Protein AF-A0A3D5YDW3-F1 (afdb_monomer_lite)

Secondary structure (DSSP, 8-state):
-HHHHHHHHHHHHHHHHHHHHHHHHHHHHHHHHHHHHHHHHHHHHHTT-HHHHHHHBHHHHHHHHHHHHSSSS-HHHHHHHHHHHHHHHHHH--SS--TTSTTTHHHHS-TT-EEEEEEEEEEEE---TT-TT--EEEEEEEEEEE-S-SSSSPEETTEEEEEEEEEEEEEEGGGT-TT-SSS---S-EEEEEEEEEEEEEEE-

Radius of gyration: 21.78 Å; chains: 1; bounding box: 49×72×48 Å

pLDDT: mean 82.69, std 14.07, range [43.72, 97.25]

Sequence (204 aa):
MLKNRALLLLLAAVISTAVIGIYLFLVSGDKKAVMATTDKYI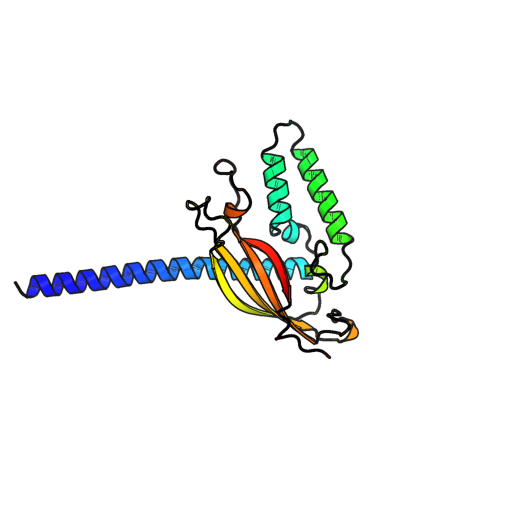QAVMNRDFDAVYDLNAASRKQVAFILKGHGADKEELLKRAYNEQKALFDSAEEAFNSKAAWAEKSTLFQGMSYRILNVTMERDIDNPSAFFRKRVNAIVEVEVEYRKKEESPVYKGRSIRKAVCLIKLIHSKNITKAVRYIAIDDKWLFKGITVRDADVVYW

Structure (mmCIF, N/CA/C/O backbone):
data_AF-A0A3D5YDW3-F1
#
_entry.id   AF-A0A3D5YDW3-F1
#
loop_
_atom_site.group_PDB
_atom_site.id
_atom_site.type_symbol
_atom_site.label_atom_id
_atom_site.label_alt_id
_atom_site.label_comp_id
_atom_site.label_asym_id
_atom_site.label_entity_id
_atom_site.label_seq_id
_atom_site.pdbx_PDB_ins_code
_atom_site.Cartn_x
_atom_site.Cartn_y
_atom_site.Cartn_z
_atom_site.occupancy
_atom_site.B_iso_or_equiv
_atom_site.auth_seq_id
_atom_site.auth_comp_id
_atom_site.auth_asym_id
_atom_site.auth_atom_id
_atom_site.pdbx_PDB_model_num
ATOM 1 N N . MET A 1 1 ? 26.904 -54.888 1.692 1.00 54.88 1 MET A N 1
ATOM 2 C CA . MET A 1 1 ? 25.805 -54.154 1.013 1.00 54.88 1 MET A CA 1
ATOM 3 C C . MET A 1 1 ? 24.961 -53.263 1.934 1.00 54.88 1 MET A C 1
ATOM 5 O O . MET A 1 1 ? 24.588 -52.187 1.488 1.00 54.88 1 MET A O 1
ATOM 9 N N . LEU A 1 2 ? 24.667 -53.637 3.191 1.00 56.44 2 LEU A N 1
ATOM 10 C CA . LEU A 1 2 ? 23.823 -52.827 4.096 1.00 56.44 2 LEU A CA 1
ATOM 11 C C . LEU A 1 2 ? 24.396 -51.441 4.468 1.00 56.44 2 LEU A C 1
ATOM 13 O O . LEU A 1 2 ? 23.648 -50.468 4.473 1.00 56.44 2 LEU A O 1
ATOM 17 N N . LYS A 1 3 ? 25.713 -51.315 4.699 1.00 62.38 3 LYS A N 1
ATOM 18 C CA . LYS A 1 3 ? 26.357 -50.023 5.034 1.00 62.38 3 LYS A CA 1
ATOM 19 C C . LYS A 1 3 ? 26.191 -48.958 3.939 1.00 62.38 3 LYS A C 1
ATOM 21 O O . LYS A 1 3 ? 25.924 -47.804 4.253 1.00 62.38 3 LYS A O 1
ATOM 26 N N . ASN A 1 4 ? 26.255 -49.353 2.665 1.00 70.69 4 ASN A N 1
ATOM 27 C CA . ASN A 1 4 ? 26.100 -48.419 1.543 1.00 70.69 4 ASN A CA 1
ATOM 28 C C . ASN A 1 4 ? 24.650 -47.933 1.402 1.00 70.69 4 ASN A C 1
ATOM 30 O O . ASN A 1 4 ? 24.430 -46.783 1.042 1.00 70.69 4 ASN A O 1
ATOM 34 N N . ARG A 1 5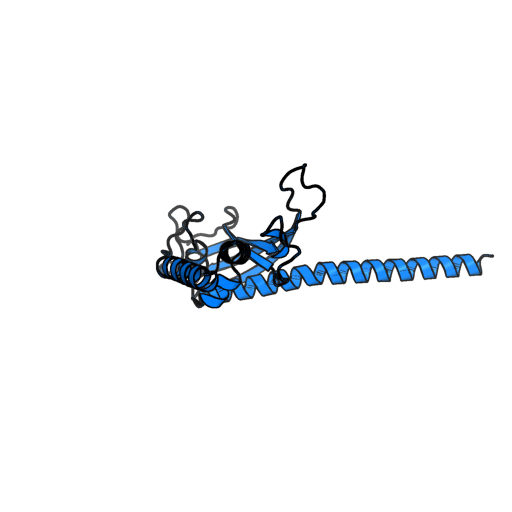 ? 23.660 -48.775 1.738 1.00 72.44 5 ARG A N 1
ATOM 35 C CA . ARG A 1 5 ? 22.238 -48.388 1.750 1.00 72.44 5 ARG A CA 1
ATOM 36 C C . ARG A 1 5 ? 21.921 -47.417 2.889 1.00 72.44 5 ARG A C 1
ATOM 38 O O . ARG A 1 5 ? 21.208 -46.447 2.665 1.00 72.44 5 ARG A O 1
ATOM 45 N N . ALA A 1 6 ? 22.487 -47.643 4.075 1.00 73.44 6 ALA A N 1
ATOM 46 C CA . ALA A 1 6 ? 22.339 -46.732 5.209 1.00 73.44 6 ALA A CA 1
ATOM 47 C C . ALA A 1 6 ? 22.972 -45.358 4.925 1.00 73.44 6 ALA A C 1
ATOM 49 O O . ALA A 1 6 ? 22.342 -44.338 5.179 1.00 73.44 6 ALA A O 1
ATOM 50 N N . LEU A 1 7 ? 24.169 -45.332 4.324 1.00 78.25 7 LEU A N 1
ATOM 51 C CA . LEU A 1 7 ? 24.839 -44.095 3.905 1.00 78.25 7 LEU A CA 1
ATOM 52 C C . LEU A 1 7 ? 24.024 -43.325 2.848 1.00 78.25 7 LEU A C 1
ATOM 54 O O . LEU A 1 7 ? 23.872 -42.112 2.956 1.00 78.25 7 LEU A O 1
ATOM 58 N N . LEU A 1 8 ? 23.459 -44.031 1.861 1.00 79.69 8 LEU A N 1
ATOM 59 C CA . LEU A 1 8 ? 22.595 -43.448 0.825 1.00 79.69 8 LEU A CA 1
ATOM 60 C C . LEU A 1 8 ? 21.311 -42.838 1.403 1.00 79.69 8 LEU A C 1
ATOM 62 O O . LEU A 1 8 ? 20.926 -41.744 0.998 1.00 79.69 8 LEU A O 1
ATOM 66 N N . LEU A 1 9 ? 20.667 -43.508 2.363 1.00 82.00 9 LEU A N 1
ATOM 67 C CA . LEU A 1 9 ? 19.472 -42.986 3.037 1.00 82.00 9 LEU A CA 1
ATOM 68 C C . LEU A 1 9 ? 19.787 -41.744 3.883 1.00 82.00 9 LEU A C 1
ATOM 70 O O . LEU A 1 9 ? 19.014 -40.789 3.875 1.00 82.00 9 LEU A O 1
ATOM 74 N N . LEU A 1 10 ? 20.939 -41.729 4.560 1.00 82.81 10 LEU A N 1
ATOM 75 C CA . LEU A 1 10 ? 21.410 -40.578 5.337 1.00 82.81 10 LEU A CA 1
ATOM 76 C C . LEU A 1 10 ? 21.699 -39.369 4.435 1.00 82.81 10 LEU A C 1
ATOM 78 O O . LEU A 1 10 ? 21.245 -38.265 4.723 1.00 82.81 10 LEU A O 1
ATOM 82 N N . LEU A 1 11 ? 22.376 -39.585 3.303 1.00 83.31 11 LEU A N 1
ATOM 83 C CA . LEU A 1 11 ? 22.614 -38.551 2.290 1.00 83.31 11 LEU A CA 1
ATOM 84 C C . LEU A 1 11 ? 21.306 -38.011 1.699 1.00 83.31 11 LEU A C 1
ATOM 86 O O . LEU A 1 11 ? 21.136 -36.797 1.602 1.00 83.31 11 LEU A O 1
ATOM 90 N N . ALA A 1 12 ? 20.355 -38.885 1.357 1.00 83.81 12 ALA A N 1
ATOM 91 C CA . ALA A 1 12 ? 19.054 -38.472 0.836 1.00 83.81 12 ALA A CA 1
ATOM 92 C C . ALA A 1 12 ? 18.253 -37.644 1.856 1.00 83.81 12 ALA A C 1
ATOM 94 O O . ALA A 1 12 ? 17.635 -36.644 1.485 1.00 83.81 12 ALA A O 1
ATOM 95 N N . ALA A 1 13 ? 18.297 -38.012 3.141 1.00 83.75 13 ALA A N 1
ATOM 96 C CA . ALA A 1 13 ? 17.644 -37.264 4.211 1.00 83.75 13 ALA A CA 1
ATOM 97 C C . ALA A 1 13 ? 18.260 -35.867 4.400 1.00 83.75 13 ALA A C 1
ATOM 99 O O . ALA A 1 13 ? 17.516 -34.894 4.490 1.00 83.75 13 ALA A O 1
ATOM 100 N N . VAL A 1 14 ? 19.596 -35.753 4.387 1.00 85.06 14 VAL A N 1
ATOM 101 C CA . VAL A 1 14 ? 20.315 -34.469 4.507 1.00 85.06 14 VAL A CA 1
ATOM 102 C C . VAL A 1 14 ? 20.050 -33.554 3.309 1.00 85.06 14 VAL A C 1
ATOM 104 O O . VAL A 1 14 ? 19.820 -32.359 3.477 1.00 85.06 14 VAL A O 1
ATOM 107 N N . ILE A 1 15 ? 20.033 -34.100 2.091 1.00 85.38 15 ILE A N 1
ATOM 108 C CA . ILE A 1 15 ? 19.699 -33.321 0.890 1.00 85.38 15 ILE A CA 1
ATOM 109 C C . ILE A 1 15 ? 18.244 -32.850 0.959 1.00 85.38 15 ILE A C 1
ATOM 111 O O . ILE A 1 15 ? 17.961 -31.686 0.687 1.00 85.38 15 ILE A O 1
ATOM 115 N N . SER A 1 16 ? 17.321 -33.720 1.375 1.00 79.88 16 SER A N 1
ATOM 116 C CA . SER A 1 16 ? 15.903 -33.367 1.493 1.00 79.88 16 SER A CA 1
ATOM 117 C C . SER A 1 16 ? 15.677 -32.258 2.523 1.00 79.88 16 SER A C 1
ATOM 119 O O . SER A 1 16 ? 14.966 -31.297 2.235 1.00 79.88 16 SER A O 1
ATOM 121 N N . THR A 1 17 ? 16.317 -32.326 3.695 1.00 80.94 17 THR A N 1
ATOM 122 C CA . THR A 1 17 ? 16.221 -31.265 4.710 1.00 80.94 17 THR A CA 1
ATOM 123 C C . THR A 1 17 ? 16.876 -29.966 4.256 1.00 80.94 17 THR A C 1
ATOM 125 O O . THR A 1 17 ? 16.302 -28.904 4.487 1.00 80.94 17 THR A O 1
ATOM 128 N N . ALA A 1 18 ? 18.009 -30.020 3.551 1.00 80.31 18 ALA A N 1
ATOM 129 C CA . ALA A 1 18 ? 18.635 -28.832 2.972 1.00 80.31 18 ALA A CA 1
ATOM 130 C C . ALA A 1 18 ? 17.732 -28.163 1.920 1.00 80.31 18 ALA A C 1
ATOM 132 O O . ALA A 1 18 ? 17.542 -26.948 1.952 1.00 80.31 18 ALA A O 1
ATOM 133 N N . VAL A 1 19 ? 17.108 -28.946 1.033 1.00 80.12 19 VAL A N 1
ATOM 134 C CA . VAL A 1 19 ? 16.174 -28.439 0.014 1.00 80.12 19 VAL A CA 1
ATOM 135 C C . VAL A 1 19 ? 14.930 -27.822 0.660 1.00 80.12 19 VAL A C 1
ATOM 137 O O . VAL A 1 19 ? 14.521 -26.728 0.270 1.00 80.12 19 VAL A O 1
ATOM 140 N N . ILE A 1 20 ? 14.356 -28.472 1.678 1.00 78.00 20 ILE A N 1
ATOM 141 C CA . ILE A 1 20 ? 13.215 -27.932 2.435 1.00 78.00 20 ILE A CA 1
ATOM 142 C C . ILE A 1 20 ? 13.613 -26.641 3.162 1.00 78.00 20 ILE A C 1
ATOM 144 O O . ILE A 1 20 ? 12.871 -25.661 3.112 1.00 78.00 20 ILE A O 1
ATOM 148 N N . GLY A 1 21 ? 14.791 -26.605 3.790 1.00 68.06 21 GLY A N 1
ATOM 149 C CA . GLY A 1 21 ? 15.313 -25.421 4.472 1.00 68.06 21 GLY A CA 1
ATOM 150 C C . GLY A 1 21 ? 15.498 -24.233 3.528 1.00 68.06 21 GLY A C 1
ATOM 151 O O . GLY A 1 21 ? 15.034 -23.135 3.827 1.00 68.06 21 GLY A O 1
ATOM 152 N N . ILE A 1 22 ? 16.092 -24.461 2.352 1.00 70.75 22 ILE A N 1
ATOM 153 C CA . ILE A 1 22 ? 16.252 -23.439 1.306 1.00 70.75 22 ILE A CA 1
ATOM 154 C C . ILE A 1 22 ? 14.884 -22.954 0.811 1.00 70.75 22 ILE A C 1
ATOM 156 O O . ILE A 1 22 ? 14.663 -21.750 0.684 1.00 70.75 22 ILE A O 1
ATOM 160 N N . TYR A 1 23 ? 13.937 -23.865 0.576 1.00 69.19 23 TYR A N 1
ATOM 161 C CA . TYR A 1 23 ? 12.586 -23.509 0.144 1.00 69.19 23 TYR A CA 1
ATOM 162 C C . TYR A 1 23 ? 11.849 -22.646 1.183 1.00 69.19 23 TYR A C 1
ATOM 164 O O . TYR A 1 23 ? 11.292 -21.605 0.835 1.00 69.19 23 TYR A O 1
ATOM 172 N N . LEU A 1 24 ? 11.889 -23.027 2.465 1.00 63.75 24 LEU A N 1
ATOM 173 C CA . LEU A 1 24 ? 11.280 -22.255 3.554 1.00 63.75 24 LEU A CA 1
ATOM 174 C C . LEU A 1 24 ? 11.958 -20.890 3.743 1.00 63.75 24 LEU A C 1
ATOM 176 O O . LEU A 1 24 ? 11.278 -19.889 3.988 1.00 63.75 24 LEU A O 1
ATOM 180 N N . PHE A 1 25 ? 13.280 -20.818 3.584 1.00 60.69 25 PHE A N 1
ATOM 181 C CA . PHE A 1 25 ? 14.026 -19.561 3.632 1.00 60.69 25 PHE A CA 1
ATOM 182 C C . PHE A 1 25 ? 13.596 -18.602 2.511 1.00 60.69 25 PHE A C 1
ATOM 184 O O . PHE A 1 25 ? 13.303 -17.439 2.777 1.00 60.69 25 PHE A O 1
ATOM 191 N N . LEU A 1 26 ? 13.455 -19.096 1.278 1.00 60.47 26 LEU A N 1
ATOM 192 C CA . LEU A 1 26 ? 13.008 -18.283 0.143 1.00 60.47 26 LEU A CA 1
ATOM 193 C C . LEU A 1 26 ? 11.564 -17.784 0.318 1.00 60.47 26 LEU A C 1
ATOM 195 O O . LEU A 1 26 ? 11.294 -16.600 0.134 1.00 60.47 26 LEU A O 1
ATOM 199 N N . VAL A 1 27 ? 10.641 -18.652 0.749 1.00 61.28 27 VAL A N 1
ATOM 200 C CA . VAL A 1 27 ? 9.229 -18.276 0.968 1.00 61.28 27 VAL A CA 1
ATOM 201 C C . VAL A 1 27 ? 9.070 -17.292 2.135 1.00 61.28 27 VAL A C 1
ATOM 203 O O . VAL A 1 27 ? 8.231 -16.390 2.085 1.00 61.28 27 VAL A O 1
ATOM 206 N N . SER A 1 28 ? 9.867 -17.441 3.197 1.00 62.78 28 SER A N 1
ATOM 207 C CA . SER A 1 28 ? 9.845 -16.508 4.332 1.00 62.78 28 SER A CA 1
ATOM 208 C C . SER A 1 28 ? 10.472 -15.149 4.001 1.00 62.78 28 SER A C 1
ATOM 210 O O . SER A 1 28 ? 10.023 -14.137 4.543 1.00 62.78 28 SER A O 1
ATOM 212 N N . GLY A 1 29 ? 11.444 -15.106 3.083 1.00 72.25 29 GLY A N 1
ATOM 213 C CA . GLY A 1 29 ? 12.032 -13.869 2.564 1.00 72.25 29 GLY A CA 1
ATOM 214 C C . GLY A 1 29 ? 10.995 -12.962 1.898 1.00 72.25 29 GLY A C 1
ATOM 215 O O . GLY A 1 29 ? 10.887 -11.789 2.259 1.00 72.25 29 GLY A O 1
ATOM 216 N N . ASP A 1 30 ? 10.160 -13.524 1.021 1.00 79.25 30 ASP A N 1
ATOM 217 C CA . ASP A 1 30 ? 9.105 -12.768 0.335 1.00 79.25 30 ASP A CA 1
ATOM 218 C C . ASP A 1 30 ? 8.074 -12.199 1.315 1.00 79.25 30 ASP A C 1
ATOM 220 O O . ASP A 1 30 ? 7.722 -11.022 1.231 1.00 79.25 30 ASP A O 1
ATOM 224 N N . LYS A 1 31 ? 7.629 -12.994 2.299 1.00 86.44 31 LYS A N 1
ATOM 225 C CA . LYS A 1 31 ? 6.674 -12.515 3.312 1.00 86.44 31 LYS A CA 1
ATOM 226 C C . LYS A 1 31 ? 7.243 -11.365 4.142 1.00 86.44 31 LYS A C 1
ATOM 228 O O . LYS A 1 31 ? 6.539 -10.387 4.378 1.00 86.44 31 LYS A O 1
ATOM 233 N N . LYS A 1 32 ? 8.513 -11.442 4.553 1.00 88.81 32 LYS A N 1
ATOM 234 C CA . LYS A 1 32 ? 9.176 -10.351 5.287 1.00 88.81 32 LYS A CA 1
ATOM 235 C C . LYS A 1 32 ? 9.265 -9.075 4.447 1.00 88.81 32 LYS A C 1
ATOM 237 O O . LYS A 1 32 ? 8.954 -8.001 4.955 1.00 88.81 32 LYS A O 1
ATOM 242 N N . ALA A 1 33 ? 9.628 -9.188 3.168 1.00 89.38 33 ALA A N 1
ATOM 243 C CA . ALA A 1 33 ? 9.685 -8.047 2.252 1.00 89.38 33 ALA A CA 1
ATOM 244 C C . ALA A 1 33 ? 8.304 -7.401 2.039 1.00 89.38 33 ALA A C 1
ATOM 246 O O . ALA A 1 33 ? 8.184 -6.174 2.030 1.00 89.38 33 ALA A O 1
ATOM 247 N N . VAL A 1 34 ? 7.255 -8.222 1.924 1.00 92.50 34 VAL A N 1
ATOM 248 C CA . VAL A 1 34 ? 5.855 -7.779 1.854 1.00 92.50 34 VAL A CA 1
ATOM 249 C C . VAL A 1 34 ? 5.454 -7.016 3.117 1.00 92.50 34 VAL A C 1
ATOM 251 O O . VAL A 1 34 ? 4.904 -5.919 3.010 1.00 92.50 34 VAL A O 1
ATOM 254 N N . MET A 1 35 ? 5.750 -7.551 4.306 1.00 93.94 35 MET A N 1
ATOM 255 C CA . MET A 1 35 ? 5.443 -6.879 5.576 1.00 93.94 35 MET A CA 1
ATOM 256 C C . MET A 1 35 ? 6.162 -5.535 5.687 1.00 93.94 35 MET A C 1
ATOM 258 O O . MET A 1 35 ? 5.515 -4.532 5.963 1.00 93.94 35 MET A O 1
ATOM 262 N N . ALA A 1 36 ? 7.469 -5.498 5.410 1.00 93.88 36 ALA A N 1
ATOM 263 C CA . ALA A 1 36 ? 8.262 -4.272 5.478 1.00 93.88 36 ALA A CA 1
ATOM 264 C C . ALA A 1 36 ? 7.770 -3.205 4.487 1.00 93.88 36 ALA A C 1
ATOM 266 O O . ALA A 1 36 ? 7.703 -2.024 4.813 1.00 93.88 36 ALA A O 1
ATOM 267 N N . THR A 1 37 ? 7.378 -3.624 3.281 1.00 94.50 37 THR A N 1
ATOM 268 C CA . THR A 1 37 ? 6.805 -2.719 2.276 1.00 94.50 37 THR A CA 1
ATOM 269 C C . THR A 1 37 ? 5.444 -2.189 2.721 1.00 94.50 37 THR A C 1
ATOM 271 O O . THR A 1 37 ? 5.163 -1.007 2.552 1.00 94.50 37 THR A O 1
ATOM 274 N N . THR A 1 38 ? 4.604 -3.052 3.298 1.00 96.50 38 THR A N 1
ATOM 275 C CA . THR A 1 38 ? 3.287 -2.663 3.821 1.00 96.50 38 THR A CA 1
ATOM 276 C C . THR A 1 38 ? 3.432 -1.639 4.935 1.00 96.50 38 THR A C 1
ATOM 278 O O . THR A 1 38 ? 2.770 -0.609 4.903 1.00 96.50 38 THR A O 1
ATOM 281 N N . ASP A 1 39 ? 4.333 -1.902 5.878 1.00 96.62 39 ASP A N 1
ATOM 282 C CA . ASP A 1 39 ? 4.641 -1.002 6.983 1.00 96.62 39 ASP A CA 1
ATOM 283 C C . ASP A 1 39 ? 5.113 0.366 6.472 1.00 96.62 39 ASP A C 1
ATOM 285 O O . ASP A 1 39 ? 4.507 1.390 6.789 1.00 96.62 39 ASP A O 1
ATOM 289 N N . LYS A 1 40 ? 6.101 0.374 5.567 1.00 96.62 40 LYS A N 1
ATOM 290 C CA . LYS A 1 40 ? 6.606 1.600 4.937 1.00 96.62 40 LYS A CA 1
ATOM 291 C C . LYS A 1 40 ? 5.503 2.377 4.213 1.00 96.62 40 LYS A C 1
ATOM 293 O O . LYS A 1 40 ? 5.467 3.600 4.307 1.00 96.62 40 LYS A O 1
ATOM 298 N N . TYR A 1 41 ? 4.604 1.687 3.508 1.00 96.00 41 TYR A N 1
ATOM 299 C CA . TYR A 1 41 ? 3.485 2.329 2.821 1.00 96.00 41 TYR A CA 1
ATOM 300 C C . TYR A 1 41 ? 2.505 2.974 3.801 1.00 96.00 41 TYR A C 1
ATOM 302 O O . TYR A 1 41 ? 2.165 4.142 3.639 1.00 96.00 41 TYR A O 1
ATOM 310 N N . ILE A 1 42 ? 2.073 2.238 4.832 1.00 96.62 42 ILE A N 1
ATOM 311 C CA . ILE A 1 42 ? 1.143 2.754 5.845 1.00 96.62 42 ILE A CA 1
ATOM 312 C C . ILE A 1 42 ? 1.736 3.998 6.511 1.00 96.62 42 ILE A C 1
ATOM 314 O O . ILE A 1 42 ? 1.063 5.024 6.586 1.00 96.62 42 ILE A O 1
ATOM 318 N N . GLN A 1 43 ? 3.005 3.935 6.921 1.00 96.44 43 GLN A N 1
ATOM 319 C CA . GLN A 1 43 ? 3.716 5.067 7.518 1.00 96.44 43 GLN A CA 1
ATOM 320 C C . GLN A 1 43 ? 3.792 6.268 6.567 1.00 96.44 43 GLN A C 1
ATOM 322 O O . GLN A 1 43 ? 3.529 7.394 6.982 1.00 96.44 43 GLN A O 1
ATOM 327 N N . ALA A 1 44 ? 4.093 6.047 5.285 1.00 96.00 44 ALA A N 1
ATOM 328 C CA . ALA A 1 44 ? 4.136 7.118 4.293 1.00 96.00 44 ALA A CA 1
ATOM 329 C C . ALA A 1 44 ? 2.768 7.805 4.121 1.00 96.00 44 ALA A C 1
ATOM 331 O O . ALA A 1 44 ? 2.688 9.032 4.122 1.00 96.00 44 ALA A O 1
ATOM 332 N N . VAL A 1 45 ? 1.676 7.033 4.059 1.00 94.69 45 VAL A N 1
ATOM 333 C CA . VAL A 1 45 ? 0.314 7.590 3.969 1.00 94.69 45 VAL A CA 1
ATOM 334 C C . VAL A 1 45 ? -0.053 8.369 5.237 1.00 94.69 45 VAL A C 1
ATOM 336 O O . VAL A 1 45 ? -0.581 9.480 5.132 1.00 94.69 45 VAL A O 1
ATOM 339 N N . MET A 1 46 ? 0.259 7.825 6.422 1.00 93.19 46 MET A N 1
ATOM 340 C CA . MET A 1 46 ? 0.015 8.477 7.717 1.00 93.19 46 MET A CA 1
ATOM 341 C C . MET A 1 46 ? 0.762 9.807 7.847 1.00 93.19 46 MET A C 1
ATOM 343 O O . MET A 1 46 ? 0.195 10.773 8.349 1.00 93.19 46 MET A O 1
ATOM 347 N N . ASN A 1 47 ? 2.005 9.860 7.368 1.00 94.12 47 ASN A N 1
ATOM 348 C CA . ASN A 1 47 ? 2.862 11.045 7.433 1.00 94.12 47 ASN A CA 1
ATOM 349 C C . ASN A 1 47 ? 2.667 12.004 6.250 1.00 94.12 47 ASN A C 1
ATOM 351 O O . ASN A 1 47 ? 3.377 13.002 6.161 1.00 94.12 47 ASN A O 1
ATOM 355 N N . ARG A 1 48 ? 1.725 11.710 5.338 1.00 92.06 48 ARG A N 1
ATOM 356 C CA . ARG A 1 48 ? 1.504 12.471 4.095 1.00 92.06 48 ARG A CA 1
ATOM 357 C C . ARG A 1 48 ? 2.781 12.613 3.242 1.00 92.06 48 ARG A C 1
ATOM 359 O O . ARG A 1 48 ? 2.935 13.589 2.512 1.00 92.06 48 ARG A O 1
ATOM 366 N N . ASP A 1 49 ? 3.671 11.622 3.298 1.00 95.19 49 ASP A N 1
ATOM 367 C CA . ASP A 1 49 ? 4.890 11.552 2.486 1.00 95.19 49 ASP A CA 1
ATOM 368 C C . ASP A 1 49 ? 4.538 11.082 1.069 1.00 95.19 49 ASP A C 1
ATOM 370 O O . ASP A 1 49 ? 4.512 9.884 0.762 1.00 95.19 49 ASP A O 1
ATOM 374 N N . PHE A 1 50 ? 4.214 12.048 0.207 1.00 95.00 50 PHE A N 1
ATOM 375 C CA . PHE A 1 50 ? 3.814 11.768 -1.167 1.00 95.00 50 PHE A CA 1
ATOM 376 C C . PHE A 1 50 ? 4.909 11.056 -1.967 1.00 95.00 50 PHE A C 1
ATOM 378 O O . PHE A 1 50 ? 4.583 10.173 -2.753 1.00 95.00 50 PHE A O 1
ATOM 385 N N . ASP A 1 51 ? 6.186 11.383 -1.763 1.00 95.06 51 ASP A N 1
ATOM 386 C CA . ASP A 1 51 ? 7.279 10.785 -2.536 1.00 95.06 51 ASP A CA 1
ATOM 387 C C . ASP A 1 51 ? 7.379 9.282 -2.278 1.00 95.06 51 ASP A C 1
ATOM 389 O O . ASP A 1 51 ? 7.447 8.478 -3.216 1.00 95.06 51 ASP A O 1
ATOM 393 N N . ALA A 1 52 ? 7.313 8.883 -1.006 1.00 94.62 52 ALA A N 1
ATOM 394 C CA . ALA A 1 52 ? 7.309 7.476 -0.635 1.00 94.62 52 ALA A CA 1
ATOM 395 C C . ALA A 1 52 ? 6.035 6.758 -1.106 1.00 94.62 52 ALA A C 1
ATOM 397 O O . ALA A 1 52 ? 6.117 5.632 -1.606 1.00 94.62 52 ALA A O 1
ATOM 398 N N . VAL A 1 53 ? 4.865 7.398 -0.992 1.00 94.25 53 VAL A N 1
ATOM 399 C CA . VAL A 1 53 ? 3.598 6.840 -1.489 1.00 94.25 53 VAL A CA 1
ATOM 400 C C . VAL A 1 53 ? 3.647 6.642 -3.008 1.00 94.25 53 VAL A C 1
ATOM 402 O O . VAL A 1 53 ? 3.322 5.559 -3.494 1.00 94.25 53 VAL A O 1
ATOM 405 N N . TYR A 1 54 ? 4.103 7.6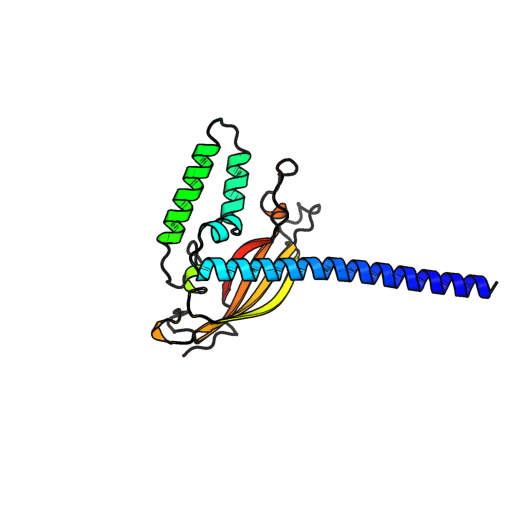44 -3.758 1.00 93.38 54 TYR A N 1
ATOM 406 C CA . TYR A 1 54 ? 4.220 7.617 -5.214 1.00 93.38 54 TYR A CA 1
ATOM 407 C C . TYR A 1 54 ? 5.182 6.523 -5.695 1.00 93.38 54 TYR A C 1
ATOM 409 O O . TYR A 1 54 ? 4.878 5.804 -6.652 1.00 93.38 54 TYR A O 1
ATOM 417 N N . ASP A 1 55 ? 6.320 6.331 -5.018 1.00 91.94 55 ASP A N 1
ATOM 418 C CA . ASP A 1 55 ? 7.272 5.276 -5.384 1.00 91.94 55 ASP A CA 1
ATOM 419 C C . ASP A 1 55 ? 6.757 3.858 -5.078 1.00 91.94 55 ASP A C 1
ATOM 421 O O . ASP A 1 55 ? 7.084 2.898 -5.787 1.00 91.94 55 ASP A O 1
ATOM 425 N N . LEU A 1 56 ? 5.929 3.718 -4.043 1.00 92.81 56 LEU A N 1
ATOM 426 C CA . LEU A 1 56 ? 5.370 2.437 -3.617 1.00 92.81 56 LEU A CA 1
ATOM 427 C C . LEU A 1 56 ? 4.010 2.119 -4.254 1.00 92.81 56 LEU A C 1
ATOM 429 O O . LEU A 1 56 ? 3.544 0.986 -4.137 1.00 92.81 56 LEU A O 1
ATOM 433 N N . ASN A 1 57 ? 3.374 3.057 -4.956 1.00 92.50 57 ASN A N 1
ATOM 434 C CA . ASN A 1 57 ? 2.063 2.857 -5.566 1.00 92.50 57 ASN A CA 1
ATOM 435 C C . ASN A 1 57 ? 2.156 2.183 -6.949 1.00 92.50 57 ASN A C 1
ATOM 437 O O . ASN A 1 57 ? 2.823 2.646 -7.878 1.00 92.50 57 ASN A O 1
ATOM 441 N N . ALA A 1 58 ? 1.436 1.076 -7.127 1.00 89.25 58 ALA A N 1
ATOM 442 C CA . ALA A 1 58 ? 1.474 0.282 -8.349 1.00 89.25 58 ALA A CA 1
ATOM 443 C C . ALA A 1 58 ? 0.948 1.036 -9.581 1.00 89.25 58 ALA A C 1
ATOM 445 O O . ALA A 1 58 ? 1.465 0.824 -10.680 1.00 89.25 58 ALA A O 1
ATOM 446 N N . ALA A 1 59 ? -0.063 1.899 -9.434 1.00 89.06 59 ALA A N 1
ATOM 447 C CA . ALA A 1 59 ? -0.615 2.671 -10.547 1.00 89.06 59 ALA A CA 1
ATOM 448 C C . ALA A 1 59 ? 0.387 3.729 -11.032 1.00 89.06 59 ALA A C 1
ATOM 450 O O . ALA A 1 59 ? 0.652 3.815 -12.234 1.00 89.06 59 ALA A O 1
ATOM 451 N N . SER A 1 60 ? 1.023 4.443 -10.102 1.00 90.56 60 SER A N 1
ATOM 452 C CA . SER A 1 60 ? 2.091 5.410 -10.376 1.00 90.56 60 SER A CA 1
ATOM 453 C C . SER A 1 60 ? 3.270 4.755 -11.083 1.00 90.56 60 SER A C 1
ATOM 455 O O . SER A 1 60 ? 3.656 5.161 -12.182 1.00 90.56 60 SER A O 1
ATOM 457 N N . ARG A 1 61 ? 3.776 3.642 -10.539 1.00 89.06 61 ARG A N 1
ATOM 458 C CA . ARG A 1 61 ? 4.877 2.892 -11.161 1.00 89.06 61 ARG A CA 1
ATOM 459 C C . ARG A 1 61 ? 4.513 2.331 -12.535 1.00 89.06 61 ARG A C 1
ATOM 461 O O . ARG A 1 61 ? 5.373 2.270 -13.415 1.00 89.06 61 ARG A O 1
ATOM 468 N N . LYS A 1 62 ? 3.248 1.958 -12.758 1.00 86.88 62 LYS A N 1
ATOM 469 C CA . LYS A 1 62 ? 2.754 1.544 -14.079 1.00 86.88 62 LYS A CA 1
ATOM 470 C C . LYS A 1 62 ? 2.800 2.694 -15.084 1.00 86.88 62 LYS A C 1
ATOM 472 O O . LYS A 1 62 ? 3.256 2.483 -16.206 1.00 86.88 62 LYS A O 1
ATOM 477 N N . GLN A 1 63 ? 2.352 3.886 -14.693 1.00 88.50 63 GLN A N 1
ATOM 478 C CA . GLN A 1 63 ? 2.383 5.076 -15.544 1.00 88.50 63 GLN A CA 1
ATOM 479 C C . GLN A 1 63 ? 3.822 5.467 -15.903 1.00 88.50 63 GLN A C 1
ATOM 481 O O . GLN A 1 63 ? 4.124 5.632 -17.084 1.00 88.50 63 GLN A O 1
ATOM 486 N N . VAL A 1 64 ? 4.728 5.495 -14.917 1.00 89.00 64 VAL A N 1
ATOM 487 C CA . VAL A 1 64 ? 6.168 5.728 -15.131 1.00 89.00 64 VAL A CA 1
ATOM 488 C C . VAL A 1 64 ? 6.734 4.742 -16.154 1.00 89.00 64 VAL A C 1
ATOM 490 O O . VAL A 1 64 ? 7.378 5.143 -17.122 1.00 89.00 64 VAL A O 1
ATOM 493 N N . ALA A 1 65 ? 6.446 3.447 -15.995 1.00 85.25 65 ALA A N 1
ATOM 494 C CA . ALA A 1 65 ? 6.931 2.426 -16.919 1.00 85.25 65 ALA A CA 1
ATOM 495 C C . ALA A 1 65 ? 6.391 2.606 -18.352 1.00 85.25 65 ALA A C 1
ATOM 497 O O . ALA A 1 65 ? 7.108 2.325 -19.315 1.00 85.25 65 ALA A O 1
ATOM 498 N N . PHE A 1 66 ? 5.151 3.080 -18.519 1.00 85.69 66 PHE A N 1
ATOM 499 C CA . PHE A 1 66 ? 4.600 3.387 -19.841 1.00 85.69 66 PHE A CA 1
ATOM 500 C C . PHE A 1 66 ? 5.265 4.600 -20.492 1.00 85.69 66 PHE A C 1
ATOM 502 O O . PHE A 1 66 ? 5.620 4.513 -21.666 1.00 85.69 66 PHE A O 1
ATOM 509 N N . ILE A 1 67 ? 5.480 5.687 -19.743 1.00 88.31 67 ILE A N 1
ATOM 510 C CA . ILE A 1 67 ? 6.150 6.895 -20.250 1.00 88.31 67 ILE A CA 1
ATOM 511 C C . ILE A 1 67 ? 7.571 6.557 -20.709 1.00 88.31 67 ILE A C 1
ATOM 513 O O . ILE A 1 67 ? 7.960 6.880 -21.830 1.00 88.31 67 ILE A O 1
ATOM 517 N N . LEU A 1 68 ? 8.324 5.816 -19.890 1.00 86.31 68 LEU A N 1
ATOM 518 C CA . LEU A 1 68 ? 9.688 5.400 -20.225 1.00 86.31 68 LEU A CA 1
ATOM 519 C C . LEU A 1 68 ? 9.753 4.514 -21.479 1.00 86.31 68 LEU A C 1
ATOM 521 O O . LEU A 1 68 ? 10.731 4.585 -22.230 1.00 86.31 68 LEU A O 1
ATOM 525 N N . LYS A 1 69 ? 8.710 3.713 -21.734 1.00 80.62 69 LYS A N 1
ATOM 526 C CA . LYS A 1 69 ? 8.593 2.872 -22.934 1.00 80.62 69 LYS A CA 1
ATOM 527 C C . LYS A 1 69 ? 8.198 3.659 -24.190 1.00 80.62 69 LYS A C 1
ATOM 529 O O . LYS A 1 69 ? 8.515 3.209 -25.288 1.00 80.62 69 LYS A O 1
ATOM 534 N N . GLY A 1 70 ? 7.498 4.783 -24.050 1.00 80.44 70 GLY A N 1
ATOM 535 C CA . GLY A 1 70 ? 7.034 5.584 -25.181 1.00 80.44 70 GLY A CA 1
ATOM 536 C C . GLY A 1 70 ? 8.166 5.978 -26.140 1.00 80.44 70 GLY A C 1
ATOM 537 O O . GLY A 1 70 ? 9.321 6.144 -25.736 1.00 80.44 70 GLY A O 1
ATOM 538 N N . HIS A 1 71 ? 7.831 6.127 -27.421 1.00 72.50 71 HIS A N 1
ATOM 539 C CA . HIS A 1 71 ? 8.722 6.716 -28.418 1.00 72.50 71 HIS A CA 1
ATOM 540 C C . HIS A 1 71 ? 8.491 8.232 -28.419 1.00 72.50 71 HIS A C 1
ATOM 542 O O . HIS A 1 71 ? 7.404 8.683 -28.763 1.00 72.50 71 HIS A O 1
ATOM 548 N N . GLY A 1 72 ? 9.480 9.003 -27.971 1.00 76.06 72 GLY A N 1
ATOM 549 C CA . GLY A 1 72 ? 9.402 10.461 -27.861 1.00 76.06 72 GLY A CA 1
ATOM 550 C C . GLY A 1 72 ? 10.611 11.024 -27.115 1.00 76.06 72 GLY A C 1
ATOM 551 O O . GLY A 1 72 ? 11.196 10.320 -26.286 1.00 76.06 72 GLY A O 1
ATOM 552 N N . ALA A 1 73 ? 10.996 12.259 -27.439 1.00 72.50 73 ALA A N 1
ATOM 553 C CA . ALA A 1 73 ? 12.128 12.946 -26.815 1.00 72.50 73 ALA A CA 1
ATOM 554 C C . ALA A 1 73 ? 11.782 13.496 -25.414 1.00 72.50 73 ALA A C 1
ATOM 556 O O . ALA A 1 73 ? 12.643 13.523 -24.540 1.00 72.50 73 ALA A O 1
ATOM 557 N N . ASP A 1 74 ? 10.507 13.798 -25.144 1.00 87.12 74 ASP A N 1
ATOM 558 C CA . ASP A 1 74 ? 10.082 14.580 -23.967 1.00 87.12 74 ASP A CA 1
ATOM 559 C C . ASP A 1 74 ? 9.728 13.729 -22.734 1.00 87.12 74 ASP A C 1
ATOM 561 O O . ASP A 1 74 ? 8.823 14.042 -21.956 1.00 87.12 74 ASP A O 1
ATOM 565 N N . LYS A 1 75 ? 10.420 12.601 -22.535 1.00 89.12 75 LYS A N 1
ATOM 566 C CA . LYS A 1 75 ? 10.110 11.660 -21.439 1.00 89.12 75 LYS A CA 1
ATOM 567 C C . LYS A 1 75 ? 10.214 12.309 -20.063 1.00 89.12 75 LYS A C 1
ATOM 569 O O . LYS A 1 75 ? 9.397 12.018 -19.196 1.00 89.12 75 LYS A O 1
ATOM 574 N N . GLU A 1 76 ? 11.208 13.168 -19.866 1.00 90.50 76 GLU A N 1
ATOM 575 C CA . GLU A 1 76 ? 11.423 13.864 -18.597 1.00 90.50 76 GLU A CA 1
ATOM 576 C C . GLU A 1 76 ? 10.264 14.816 -18.271 1.00 90.50 76 GLU A C 1
ATOM 578 O O . GLU A 1 76 ? 9.747 14.801 -17.153 1.00 90.50 76 GLU A O 1
ATOM 583 N N . GLU A 1 77 ? 9.780 15.568 -19.263 1.00 93.19 77 GLU A N 1
ATOM 584 C CA . GLU A 1 77 ? 8.634 16.459 -19.083 1.00 93.19 77 GLU A CA 1
ATOM 585 C C . GLU A 1 77 ? 7.358 15.668 -18.765 1.00 93.19 77 GLU A C 1
ATOM 587 O O . GLU A 1 77 ? 6.623 16.012 -17.836 1.00 93.19 77 GLU A O 1
ATOM 592 N N . LEU A 1 78 ? 7.121 14.562 -19.479 1.00 92.50 78 LEU A N 1
ATOM 593 C CA . LEU A 1 78 ? 5.977 13.682 -19.231 1.00 92.50 78 LEU A CA 1
ATOM 594 C C . LEU A 1 78 ? 6.015 13.065 -17.826 1.00 92.50 78 LEU A C 1
ATOM 596 O O . LEU A 1 78 ? 4.978 12.988 -17.167 1.00 92.50 78 LEU A O 1
ATOM 600 N N . LEU A 1 79 ? 7.192 12.649 -17.347 1.00 93.00 79 LEU A N 1
ATOM 601 C CA . LEU A 1 79 ? 7.362 12.130 -15.986 1.00 93.00 79 LEU A CA 1
ATOM 602 C C . LEU A 1 79 ? 7.084 13.207 -14.935 1.00 93.00 79 LEU A C 1
ATOM 604 O O . LEU A 1 79 ? 6.365 12.941 -13.971 1.00 93.00 79 LEU A O 1
ATOM 608 N N . LYS A 1 80 ? 7.603 14.424 -15.134 1.00 95.69 80 LYS A N 1
ATOM 609 C CA . LYS A 1 80 ? 7.373 15.556 -14.227 1.00 95.69 80 LYS A CA 1
ATOM 610 C C . LYS A 1 80 ? 5.896 15.940 -14.173 1.00 95.69 80 LYS A C 1
ATOM 612 O O . LYS A 1 80 ? 5.358 16.172 -13.092 1.00 95.69 80 LYS A O 1
ATOM 617 N N . ARG A 1 81 ? 5.224 15.970 -15.326 1.00 94.50 81 ARG A N 1
ATOM 618 C CA . ARG A 1 81 ? 3.786 16.241 -15.417 1.00 94.50 81 ARG A CA 1
ATOM 619 C C . ARG A 1 81 ? 2.976 15.176 -14.680 1.00 94.50 81 ARG A C 1
ATOM 621 O O . ARG A 1 81 ? 2.178 15.529 -13.820 1.00 94.50 81 ARG A O 1
ATOM 628 N N . ALA A 1 82 ? 3.246 13.896 -14.943 1.00 93.19 82 ALA A N 1
ATOM 629 C CA . ALA A 1 82 ? 2.569 12.786 -14.274 1.00 93.19 82 ALA A CA 1
ATOM 630 C C . ALA A 1 82 ? 2.754 12.818 -12.747 1.00 93.19 82 ALA A C 1
ATOM 632 O O . ALA A 1 82 ? 1.793 12.613 -12.008 1.00 93.19 82 ALA A O 1
ATOM 633 N N . TYR A 1 83 ? 3.967 13.115 -12.269 1.00 95.81 83 TYR A N 1
ATOM 634 C CA . TYR A 1 83 ? 4.238 13.282 -10.841 1.00 95.81 83 TYR A CA 1
ATOM 635 C C . TYR A 1 83 ? 3.403 14.425 -10.242 1.00 95.81 83 TYR A C 1
ATOM 637 O O . TYR A 1 83 ? 2.713 14.222 -9.246 1.00 95.81 83 TYR A O 1
ATOM 645 N N . ASN A 1 84 ? 3.402 15.605 -10.872 1.00 96.56 84 ASN A N 1
ATOM 646 C CA . ASN A 1 84 ? 2.672 16.774 -10.372 1.00 96.56 84 ASN A CA 1
ATOM 647 C C . ASN A 1 84 ? 1.150 16.572 -10.378 1.00 96.56 84 ASN A C 1
ATOM 649 O O . ASN A 1 84 ? 0.480 16.965 -9.427 1.00 96.56 84 ASN A O 1
ATOM 653 N N . GLU A 1 85 ? 0.602 15.941 -11.420 1.00 93.56 85 GLU A N 1
ATOM 654 C CA . GLU A 1 85 ? -0.821 15.590 -11.495 1.00 93.56 85 GLU A CA 1
ATOM 655 C C . GLU A 1 85 ? -1.213 14.647 -10.355 1.00 93.56 85 GLU A C 1
ATOM 657 O O . GLU A 1 85 ? -2.199 14.877 -9.656 1.00 93.56 85 GLU A O 1
ATOM 662 N N . GLN A 1 86 ? -0.412 13.605 -10.118 1.00 93.44 86 GLN A N 1
ATOM 663 C CA . GLN A 1 86 ? -0.667 12.680 -9.021 1.00 93.44 86 GLN A CA 1
ATOM 664 C C . GLN A 1 86 ? -0.503 13.324 -7.654 1.00 93.44 86 GLN A C 1
ATOM 666 O O . GLN A 1 86 ? -1.292 13.017 -6.763 1.00 93.44 86 GLN A O 1
ATOM 671 N N . LYS A 1 87 ? 0.467 14.228 -7.495 1.00 95.31 87 LYS A N 1
ATOM 672 C CA . LYS A 1 87 ? 0.644 14.989 -6.262 1.00 95.31 87 LYS A CA 1
ATOM 673 C C . LYS A 1 87 ? -0.576 15.853 -5.982 1.00 95.31 87 LYS A C 1
ATOM 675 O O . LYS A 1 87 ? -1.114 15.802 -4.886 1.00 95.31 87 LYS A O 1
ATOM 680 N N . ALA A 1 88 ? -1.069 16.577 -6.986 1.00 92.88 88 ALA A N 1
ATOM 681 C CA . ALA A 1 88 ? -2.274 17.388 -6.852 1.00 92.88 88 ALA A CA 1
ATOM 682 C C . ALA A 1 88 ? -3.501 16.534 -6.491 1.00 92.88 88 ALA A C 1
ATOM 684 O O . ALA A 1 88 ? -4.283 16.915 -5.620 1.00 92.88 88 ALA A O 1
ATOM 685 N N . LEU A 1 89 ? -3.655 15.354 -7.104 1.00 90.50 89 LEU A N 1
ATOM 686 C CA . LEU A 1 89 ? -4.711 14.400 -6.746 1.00 90.50 89 LEU A CA 1
ATOM 687 C C . LEU A 1 89 ? -4.537 13.846 -5.329 1.00 90.50 89 LEU A C 1
ATOM 689 O O . LEU A 1 89 ? -5.521 13.679 -4.618 1.00 90.50 89 LEU A O 1
ATOM 693 N N . PHE A 1 90 ? -3.306 13.557 -4.910 1.00 91.12 90 PHE A N 1
ATOM 694 C CA . PHE A 1 90 ? -3.019 13.085 -3.561 1.00 91.12 90 PHE A CA 1
ATOM 695 C C . PHE A 1 90 ? -3.332 14.164 -2.528 1.00 91.12 90 PH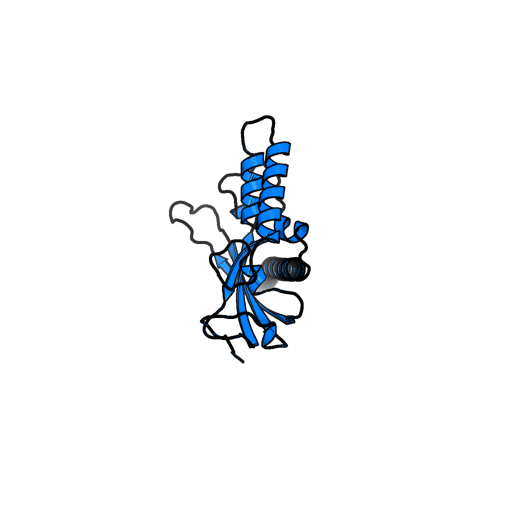E A C 1
ATOM 697 O O . PHE A 1 90 ? -3.997 13.872 -1.539 1.00 91.12 90 PHE A O 1
ATOM 704 N N . ASP A 1 91 ? -2.924 15.406 -2.770 1.00 90.12 91 ASP A N 1
ATOM 705 C CA . ASP A 1 91 ? -3.139 16.534 -1.864 1.00 90.12 91 ASP A CA 1
ATOM 706 C C . ASP A 1 91 ? -4.635 16.890 -1.757 1.00 90.12 91 ASP A C 1
ATOM 708 O O . ASP A 1 91 ? -5.122 17.157 -0.661 1.00 90.12 91 ASP A O 1
ATOM 712 N N . SER A 1 92 ? -5.381 16.816 -2.867 1.00 86.56 92 SER A N 1
ATOM 713 C CA . SER A 1 92 ? -6.820 17.135 -2.924 1.00 86.56 92 SER A CA 1
ATOM 714 C C . SER A 1 92 ? -7.759 15.985 -2.552 1.00 86.56 92 SER A C 1
ATOM 716 O O . SER A 1 92 ? -8.947 16.225 -2.346 1.00 86.56 92 SER A O 1
ATOM 718 N N . ALA A 1 93 ? -7.266 14.746 -2.462 1.00 83.81 93 ALA A N 1
ATOM 719 C CA . ALA A 1 93 ? -8.096 13.596 -2.119 1.00 83.81 93 ALA A CA 1
ATOM 720 C C . ALA A 1 93 ? -8.710 13.755 -0.720 1.00 83.81 93 ALA A C 1
ATOM 722 O O . ALA A 1 93 ? -7.986 13.773 0.285 1.00 83.81 93 ALA A O 1
ATOM 723 N N . GLU A 1 94 ? -10.040 13.835 -0.685 1.00 70.69 94 GLU A N 1
ATOM 724 C CA . GLU A 1 94 ? -10.833 13.898 0.537 1.00 70.69 94 GLU A CA 1
ATOM 725 C C . GLU A 1 94 ? -10.640 12.641 1.395 1.00 70.69 94 GLU A C 1
ATOM 727 O O . GLU A 1 94 ? -10.464 11.528 0.899 1.00 70.69 94 GLU A O 1
ATOM 732 N N . GLU A 1 95 ? -10.731 12.811 2.712 1.00 67.06 95 GLU A N 1
ATOM 733 C CA . GLU A 1 95 ? -10.645 11.717 3.688 1.00 67.06 95 GLU A CA 1
ATOM 734 C C . GLU A 1 95 ? -11.965 10.932 3.817 1.00 67.06 95 GLU A C 1
ATOM 736 O O . GLU A 1 95 ? -12.117 10.091 4.701 1.00 67.06 95 GLU A O 1
ATOM 741 N N . ALA A 1 96 ? -12.934 11.174 2.931 1.00 63.19 96 ALA A N 1
ATOM 742 C CA . ALA A 1 96 ? -14.190 10.442 2.910 1.00 63.19 96 ALA A CA 1
ATOM 743 C C . ALA A 1 96 ? -13.966 8.991 2.452 1.00 63.19 96 ALA A C 1
ATOM 745 O O . ALA A 1 96 ? -13.283 8.728 1.459 1.00 63.19 96 ALA A O 1
ATOM 746 N N . PHE A 1 97 ? -14.567 8.029 3.161 1.00 64.00 97 PHE A N 1
ATOM 747 C CA . PHE A 1 97 ? -14.424 6.610 2.841 1.00 64.00 97 PHE A CA 1
ATOM 748 C C . PHE A 1 97 ? -15.123 6.280 1.514 1.00 64.00 97 PHE A C 1
ATOM 750 O O . PHE A 1 97 ? -16.310 5.955 1.459 1.00 64.00 97 PHE A O 1
ATOM 757 N N . ASN A 1 98 ? -14.367 6.338 0.425 1.00 67.69 98 ASN A N 1
ATOM 758 C CA . ASN A 1 98 ? -14.778 5.862 -0.883 1.00 67.69 98 ASN A CA 1
ATOM 759 C C . ASN A 1 98 ? -13.694 4.929 -1.415 1.00 67.69 98 ASN A C 1
ATOM 761 O O . ASN A 1 98 ? -12.704 5.373 -1.981 1.00 67.69 98 ASN A O 1
ATOM 765 N N . SER A 1 99 ? -13.905 3.619 -1.280 1.00 62.78 99 SER A N 1
ATOM 766 C CA . SER A 1 99 ? -12.958 2.590 -1.736 1.00 62.78 99 SER A CA 1
ATOM 767 C C . SER A 1 99 ? -12.690 2.600 -3.248 1.00 62.78 99 SER A C 1
ATOM 769 O O . SER A 1 99 ? -11.795 1.896 -3.712 1.00 62.78 99 SER A O 1
ATOM 771 N N . LYS A 1 100 ? -13.461 3.377 -4.022 1.00 67.19 100 LYS A N 1
ATOM 772 C CA . LYS A 1 100 ? -13.272 3.584 -5.463 1.00 67.19 100 LYS A CA 1
ATOM 773 C C . LYS A 1 100 ? -12.593 4.915 -5.801 1.00 67.19 100 LYS A C 1
ATOM 775 O O . LYS A 1 100 ? -12.264 5.120 -6.968 1.00 67.19 100 LYS A O 1
ATOM 780 N N . ALA A 1 101 ? -12.410 5.816 -4.835 1.00 71.62 101 ALA A N 1
ATOM 781 C CA . ALA A 1 101 ? -11.708 7.074 -5.055 1.00 71.62 101 ALA A CA 1
ATOM 782 C C . ALA A 1 101 ? -10.201 6.838 -5.224 1.00 71.62 101 ALA A C 1
ATOM 784 O O . ALA A 1 101 ? -9.632 5.886 -4.685 1.00 71.62 101 ALA A O 1
ATOM 785 N N . ALA A 1 102 ? -9.545 7.726 -5.972 1.00 76.38 102 ALA A N 1
ATOM 786 C CA . ALA A 1 102 ? -8.091 7.776 -5.968 1.00 76.38 102 ALA A CA 1
ATOM 787 C C . ALA A 1 102 ? -7.611 8.076 -4.544 1.00 76.38 102 ALA A C 1
ATOM 789 O O . ALA A 1 102 ? -8.198 8.912 -3.860 1.00 76.38 102 ALA A O 1
ATOM 790 N N . TRP A 1 103 ? -6.555 7.386 -4.112 1.00 86.00 103 TRP A N 1
ATOM 791 C CA . TRP A 1 103 ? -5.980 7.558 -2.777 1.00 86.00 103 TRP A CA 1
ATOM 792 C C . TRP A 1 103 ? -6.963 7.262 -1.634 1.00 86.00 103 TRP A C 1
ATOM 794 O O . TRP A 1 103 ? -6.840 7.830 -0.549 1.00 86.00 103 TRP A O 1
ATOM 804 N N . ALA A 1 104 ? -7.927 6.358 -1.860 1.00 81.50 104 ALA A N 1
ATOM 805 C CA . ALA A 1 104 ? -8.911 5.929 -0.865 1.00 81.50 104 ALA A CA 1
ATOM 806 C C . ALA A 1 104 ? -8.272 5.497 0.463 1.00 81.50 104 ALA A C 1
ATOM 808 O O . ALA A 1 104 ? -8.863 5.672 1.526 1.00 81.50 104 ALA A O 1
ATOM 809 N N . GLU A 1 105 ? -7.046 4.975 0.432 1.00 87.38 105 GLU A N 1
ATOM 810 C CA . GLU A 1 105 ? -6.270 4.638 1.619 1.00 87.38 105 GLU A CA 1
ATOM 811 C C . GLU A 1 105 ? -6.072 5.815 2.578 1.00 87.38 105 GLU A C 1
ATOM 813 O O . GLU A 1 105 ? -5.992 5.570 3.775 1.00 87.38 105 GLU A O 1
ATOM 818 N N . LYS A 1 106 ? -6.083 7.072 2.114 1.00 88.69 106 LYS A N 1
ATOM 819 C CA . LYS A 1 106 ? -5.973 8.260 2.977 1.00 88.69 106 LYS A CA 1
ATOM 820 C C . LYS A 1 106 ? -7.145 8.411 3.947 1.00 88.69 106 LYS A C 1
ATOM 822 O O . LYS A 1 106 ? -6.966 9.033 4.988 1.00 88.69 106 LYS A O 1
ATOM 827 N N . SER A 1 107 ? -8.316 7.871 3.598 1.00 82.75 107 SER A N 1
ATOM 828 C CA . SER A 1 107 ? -9.509 7.873 4.459 1.00 82.75 107 SER A CA 1
ATOM 829 C C . SER A 1 107 ? -9.425 6.835 5.577 1.00 82.75 107 SER A C 1
ATOM 831 O O . SER A 1 107 ? -10.069 6.960 6.608 1.00 82.75 107 SER A O 1
ATOM 833 N N . THR A 1 108 ? -8.648 5.771 5.366 1.00 84.75 108 THR A N 1
ATOM 834 C CA . THR A 1 108 ? -8.561 4.634 6.294 1.00 84.75 108 THR A CA 1
ATOM 835 C C . THR A 1 108 ? -7.267 4.676 7.102 1.00 84.75 108 THR A C 1
ATOM 837 O O . THR A 1 108 ? -7.249 4.270 8.261 1.00 84.75 108 THR A O 1
ATOM 840 N N . LEU A 1 109 ? -6.192 5.177 6.494 1.00 90.69 109 LEU A N 1
ATOM 841 C CA . LEU A 1 109 ? -4.850 5.273 7.046 1.00 90.69 109 LEU A CA 1
ATOM 842 C C . LEU A 1 109 ? -4.497 6.753 7.238 1.00 90.69 109 LEU A C 1
ATOM 844 O O . LEU A 1 109 ? -4.168 7.451 6.280 1.00 90.69 109 LEU A O 1
ATOM 848 N N . PHE A 1 110 ? -4.569 7.245 8.471 1.00 88.31 110 PHE A N 1
ATOM 849 C CA . PHE A 1 110 ? -4.278 8.645 8.792 1.00 88.31 110 PHE A CA 1
ATOM 850 C C . PHE A 1 110 ? -3.582 8.780 10.147 1.00 88.31 110 PHE A C 1
ATOM 852 O O . PHE A 1 110 ? -3.481 7.831 10.929 1.00 88.31 110 PHE A O 1
ATOM 859 N N . GLN A 1 111 ? -3.050 9.969 10.408 1.00 88.19 111 GLN A N 1
ATOM 860 C CA . GLN A 1 111 ? -2.300 10.252 11.623 1.00 88.19 111 GLN A CA 1
ATOM 861 C C . GLN A 1 111 ? -3.180 10.072 12.871 1.00 88.19 111 GLN A C 1
ATOM 863 O O . GLN A 1 111 ? -4.275 10.613 12.953 1.00 88.19 111 GLN A O 1
ATOM 868 N N . GLY A 1 112 ? -2.695 9.321 13.863 1.00 84.00 112 GLY A N 1
ATOM 869 C CA . GLY A 1 112 ? -3.413 9.092 15.125 1.00 84.00 112 GLY A CA 1
ATOM 870 C C . GLY A 1 112 ? -4.116 7.736 15.238 1.00 84.00 112 GLY A C 1
ATOM 871 O O . GLY A 1 112 ? -4.493 7.347 16.347 1.00 84.00 112 GLY A O 1
ATOM 872 N N . MET A 1 113 ? -4.217 6.970 14.145 1.00 92.25 113 MET A N 1
ATOM 873 C CA . MET A 1 113 ? -4.577 5.553 14.233 1.00 92.25 113 MET A CA 1
ATOM 874 C C . MET A 1 113 ? -3.410 4.713 14.773 1.00 92.25 113 MET A C 1
ATOM 876 O O . MET A 1 113 ? -2.237 5.059 14.615 1.00 92.25 113 MET A O 1
ATOM 880 N N . SER A 1 114 ? -3.731 3.560 15.347 1.00 94.62 114 SER A N 1
ATOM 881 C CA . SER A 1 114 ? -2.779 2.464 15.546 1.00 94.62 114 SER A CA 1
ATOM 882 C C . SER A 1 114 ? -3.097 1.324 14.591 1.00 94.62 114 SER A C 1
ATOM 884 O O . SER A 1 114 ? -4.263 1.098 14.276 1.00 94.62 114 SER A O 1
ATOM 886 N N . TYR A 1 115 ? -2.080 0.583 14.159 1.00 96.75 115 TYR A N 1
ATOM 887 C CA . TYR A 1 115 ? -2.279 -0.589 13.315 1.00 96.75 115 TYR A CA 1
ATOM 888 C C . TYR A 1 115 ? -1.387 -1.756 13.729 1.00 96.75 115 TYR A C 1
ATOM 890 O O . TYR A 1 115 ? -0.357 -1.583 14.383 1.00 96.75 115 TYR A O 1
ATOM 898 N N . ARG A 1 116 ? -1.791 -2.959 13.321 1.00 97.00 116 ARG A N 1
ATOM 899 C CA . ARG A 1 116 ? -1.034 -4.196 13.497 1.00 97.00 116 ARG A CA 1
ATOM 900 C C . ARG A 1 116 ? -1.192 -5.079 12.267 1.00 97.00 116 ARG A C 1
ATOM 902 O O . ARG A 1 116 ? -2.307 -5.401 11.866 1.00 97.00 116 ARG A O 1
ATOM 909 N N . ILE A 1 117 ? -0.072 -5.509 11.692 1.00 95.50 117 ILE A N 1
ATOM 910 C CA . ILE A 1 117 ? -0.071 -6.514 10.624 1.00 95.50 117 ILE A CA 1
ATOM 911 C C . ILE A 1 117 ? -0.347 -7.881 11.258 1.00 95.50 117 ILE A C 1
ATOM 913 O O . ILE A 1 117 ? 0.410 -8.328 12.117 1.00 95.50 117 ILE A O 1
ATOM 917 N N . LEU A 1 118 ? -1.435 -8.529 10.847 1.00 93.88 118 LEU A N 1
ATOM 918 C CA . LEU A 1 118 ? -1.874 -9.818 11.380 1.00 93.88 118 LEU A CA 1
ATOM 919 C C . LEU A 1 118 ? -1.297 -10.988 10.581 1.00 93.88 118 LEU A C 1
ATOM 921 O O . LEU A 1 118 ? -0.761 -11.934 11.153 1.00 93.88 118 LEU A O 1
ATOM 925 N N . ASN A 1 119 ? -1.430 -10.935 9.255 1.00 93.75 119 ASN A N 1
ATOM 926 C CA . ASN A 1 119 ? -1.127 -12.063 8.383 1.00 93.75 119 ASN A CA 1
ATOM 927 C C . ASN A 1 119 ? -0.716 -11.602 6.977 1.00 93.75 119 ASN A C 1
ATOM 929 O O . ASN A 1 119 ? -1.137 -10.546 6.505 1.00 93.75 119 ASN A O 1
ATOM 933 N N . VAL A 1 120 ? 0.085 -12.433 6.303 1.00 93.00 120 VAL A N 1
ATOM 934 C CA . VAL A 1 120 ? 0.459 -12.280 4.894 1.00 93.00 120 VAL A CA 1
ATOM 935 C C . VAL A 1 120 ? 0.127 -13.553 4.127 1.00 93.00 120 VAL A C 1
ATOM 937 O O . VAL A 1 120 ? 0.736 -14.615 4.337 1.00 93.00 120 VAL A O 1
ATOM 940 N N . THR A 1 121 ? -0.781 -13.401 3.171 1.00 91.31 121 THR A N 1
ATOM 941 C CA . THR A 1 121 ? -1.213 -14.445 2.244 1.00 91.31 121 THR A CA 1
ATOM 942 C C . THR A 1 121 ? -0.649 -14.160 0.859 1.00 91.31 121 THR A C 1
ATOM 944 O O . THR A 1 121 ? -0.852 -13.086 0.301 1.00 91.31 121 THR A O 1
ATOM 947 N N . MET A 1 122 ? 0.069 -15.131 0.295 1.00 87.69 122 MET A N 1
ATOM 948 C CA . MET A 1 122 ? 0.602 -15.050 -1.066 1.00 87.69 122 MET A CA 1
ATOM 949 C C . MET A 1 122 ? -0.360 -15.778 -2.001 1.00 87.69 122 MET A C 1
ATOM 951 O O . MET A 1 122 ? -0.524 -16.993 -1.895 1.00 87.69 122 MET A O 1
ATOM 955 N N . GLU A 1 123 ? -0.989 -15.054 -2.917 1.00 82.94 123 GLU A N 1
ATOM 956 C CA . GLU A 1 123 ? -1.971 -15.593 -3.853 1.00 82.94 123 GLU A CA 1
ATOM 957 C C . GLU A 1 123 ? -1.396 -15.649 -5.262 1.00 82.94 123 GLU A C 1
ATOM 959 O O . GLU A 1 123 ? -0.781 -14.695 -5.742 1.00 82.94 123 GLU A O 1
ATOM 964 N N . ARG A 1 124 ? -1.622 -16.762 -5.964 1.00 71.81 124 ARG A N 1
ATOM 965 C CA . ARG A 1 124 ? -1.332 -16.810 -7.398 1.00 71.81 124 ARG A CA 1
ATOM 966 C C . ARG A 1 124 ? -2.367 -15.970 -8.137 1.00 71.81 124 ARG A C 1
ATOM 968 O O . ARG A 1 124 ? -3.562 -16.203 -8.016 1.00 71.81 124 ARG A O 1
ATOM 975 N N . ASP A 1 125 ? -1.886 -15.025 -8.926 1.00 65.44 125 ASP A N 1
ATOM 976 C CA . ASP A 1 125 ? -2.698 -14.197 -9.808 1.00 65.44 125 ASP A CA 1
ATOM 977 C C . ASP A 1 125 ? -2.998 -14.997 -11.083 1.00 65.44 125 ASP A C 1
ATOM 979 O O . ASP A 1 125 ? -2.157 -15.120 -11.978 1.00 65.44 125 ASP A O 1
ATOM 983 N N . ILE A 1 126 ? -4.178 -15.623 -11.114 1.00 58.56 126 ILE A N 1
ATOM 984 C CA . ILE A 1 126 ? -4.676 -16.438 -12.232 1.00 58.56 126 ILE A CA 1
ATOM 985 C C . ILE A 1 126 ? -5.399 -15.518 -13.223 1.00 58.56 126 ILE A C 1
ATOM 987 O O . ILE A 1 126 ? -6.590 -15.660 -13.485 1.00 58.56 126 ILE A O 1
ATOM 991 N N . ASP A 1 127 ? -4.688 -14.530 -13.757 1.00 51.59 127 ASP A N 1
ATOM 992 C CA . ASP A 1 127 ? -5.251 -13.642 -14.770 1.00 51.59 127 ASP A CA 1
ATOM 993 C C . ASP A 1 127 ? -4.976 -14.230 -16.167 1.00 51.59 127 ASP A C 1
ATOM 995 O O . ASP A 1 127 ? -3.887 -14.083 -16.731 1.00 51.59 127 ASP A O 1
ATOM 999 N N . ASN A 1 128 ? -6.013 -14.878 -16.715 1.00 44.56 128 ASN A N 1
ATOM 1000 C CA . ASN A 1 128 ? -6.169 -15.416 -18.075 1.00 44.56 128 ASN A CA 1
ATOM 1001 C C . ASN A 1 128 ? -5.498 -16.793 -18.371 1.00 44.56 128 ASN A C 1
ATOM 1003 O O . ASN A 1 128 ? -4.268 -16.894 -18.380 1.00 44.56 128 ASN A O 1
ATOM 1007 N N . PRO A 1 129 ? -6.270 -17.847 -18.730 1.00 48.59 129 PRO A N 1
ATOM 1008 C CA . PRO A 1 129 ? -5.748 -19.170 -19.106 1.00 48.59 129 PRO A CA 1
ATOM 1009 C C . PRO A 1 129 ? -4.901 -19.186 -20.392 1.00 48.59 129 PRO A C 1
ATOM 1011 O O . PRO A 1 129 ? -4.360 -20.221 -20.743 1.00 48.59 129 PRO A O 1
ATOM 1014 N N . SER A 1 130 ? -4.726 -18.068 -21.102 1.00 46.84 130 SER A N 1
ATOM 1015 C CA . SER A 1 130 ? -3.763 -17.963 -22.216 1.00 46.84 130 SER A CA 1
ATOM 1016 C C . SER A 1 130 ? -2.365 -17.477 -21.789 1.00 46.84 130 SER A C 1
ATOM 1018 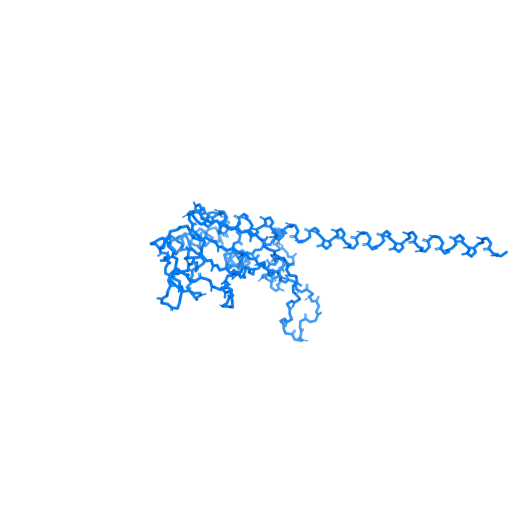O O . SER A 1 130 ? -1.424 -17.514 -22.579 1.00 46.84 130 SER A O 1
ATOM 1020 N N . ALA A 1 131 ? -2.187 -17.054 -20.530 1.00 49.53 131 ALA A N 1
ATOM 1021 C CA . ALA A 1 131 ? -0.941 -16.489 -20.000 1.00 49.53 131 ALA A CA 1
ATOM 1022 C C . ALA A 1 131 ? -0.131 -17.481 -19.134 1.00 49.53 131 ALA A C 1
ATOM 1024 O O . ALA A 1 131 ? 0.596 -17.064 -18.229 1.00 49.53 131 ALA A O 1
ATOM 1025 N N . PHE A 1 132 ? -0.221 -18.787 -19.432 1.00 44.88 132 PHE A N 1
ATOM 1026 C CA . PHE A 1 132 ? 0.342 -19.919 -18.665 1.00 44.88 132 PHE A CA 1
ATOM 1027 C C . PHE A 1 132 ? 1.822 -19.800 -18.247 1.00 44.88 132 PHE A C 1
ATOM 1029 O O . PHE A 1 132 ? 2.262 -20.489 -17.330 1.00 44.88 132 PHE A O 1
ATOM 1036 N N . PHE A 1 133 ? 2.608 -18.927 -18.879 1.00 45.81 133 PHE A N 1
ATOM 1037 C CA . PHE A 1 133 ? 4.056 -18.856 -18.684 1.00 45.81 133 PHE A CA 1
ATOM 1038 C C . PHE A 1 133 ? 4.534 -17.949 -17.538 1.00 45.81 133 PHE A C 1
ATOM 1040 O O . PHE A 1 133 ? 5.736 -17.913 -17.274 1.00 45.81 133 PHE A O 1
ATOM 1047 N N . ARG A 1 134 ? 3.659 -17.213 -16.833 1.00 52.72 134 ARG A N 1
ATOM 1048 C CA . ARG A 1 134 ? 4.090 -16.365 -15.702 1.00 52.72 134 ARG A CA 1
ATOM 1049 C C . ARG A 1 134 ? 3.296 -16.663 -14.436 1.00 52.72 134 ARG A C 1
ATOM 1051 O O . ARG A 1 134 ? 2.143 -16.270 -14.319 1.00 52.72 134 ARG A O 1
ATOM 1058 N N . LYS A 1 135 ? 3.951 -17.296 -13.455 1.00 56.03 135 LYS A N 1
ATOM 1059 C CA . LYS A 1 135 ? 3.460 -17.378 -12.070 1.00 56.03 135 LYS A CA 1
ATOM 1060 C C . LYS A 1 135 ? 3.488 -15.976 -11.466 1.00 56.03 135 LYS A C 1
ATOM 1062 O O . LYS A 1 135 ? 4.493 -15.561 -10.898 1.00 56.03 135 LYS A O 1
ATOM 1067 N N . ARG A 1 136 ? 2.409 -15.226 -11.641 1.00 69.00 136 ARG A N 1
ATOM 1068 C CA . ARG A 1 136 ? 2.224 -13.957 -10.949 1.00 69.00 136 ARG A CA 1
ATOM 1069 C C . ARG A 1 136 ? 1.772 -14.250 -9.529 1.00 69.00 136 ARG A C 1
ATOM 1071 O O . ARG A 1 136 ? 0.929 -15.117 -9.313 1.00 69.00 136 ARG A O 1
ATOM 1078 N N . VAL A 1 137 ? 2.366 -13.556 -8.572 1.00 75.44 137 VAL A N 1
ATOM 1079 C CA . VAL A 1 137 ? 2.013 -13.665 -7.160 1.00 75.44 137 VAL A CA 1
ATOM 1080 C C . VAL A 1 137 ? 1.631 -12.271 -6.688 1.00 75.44 137 VAL A C 1
ATOM 1082 O O . VAL A 1 137 ? 2.398 -11.322 -6.871 1.00 75.44 137 VAL A O 1
ATOM 1085 N N . ASN A 1 138 ? 0.430 -12.159 -6.136 1.00 86.19 138 ASN A N 1
ATOM 1086 C CA . ASN A 1 138 ? -0.009 -11.013 -5.358 1.00 86.19 138 ASN A CA 1
ATOM 1087 C C . ASN A 1 138 ? 0.147 -11.363 -3.878 1.00 86.19 138 ASN A C 1
ATOM 1089 O O . ASN A 1 138 ? 0.087 -12.533 -3.502 1.00 86.19 138 ASN A O 1
ATOM 1093 N N . ALA A 1 139 ? 0.326 -10.354 -3.041 1.00 90.94 139 ALA A N 1
ATOM 1094 C CA . ALA A 1 139 ? 0.256 -10.526 -1.602 1.00 90.94 139 ALA A CA 1
ATOM 1095 C C . ALA A 1 139 ? -0.984 -9.810 -1.070 1.00 90.94 139 ALA A C 1
ATOM 1097 O O . ALA A 1 139 ? -1.275 -8.685 -1.475 1.00 90.94 139 ALA A O 1
ATOM 1098 N N . ILE A 1 140 ? -1.710 -10.462 -0.171 1.00 94.19 140 ILE A N 1
ATOM 1099 C CA . ILE A 1 140 ? -2.758 -9.851 0.637 1.00 94.19 140 ILE A CA 1
ATOM 1100 C C . ILE A 1 140 ? -2.248 -9.799 2.067 1.00 94.19 140 ILE A C 1
ATOM 1102 O O . ILE A 1 140 ? -1.868 -10.822 2.638 1.00 94.19 140 ILE A O 1
ATOM 1106 N N . VAL A 1 141 ? -2.228 -8.598 2.627 1.00 96.25 141 VAL A N 1
ATOM 1107 C CA . VAL A 1 141 ? -1.789 -8.338 3.990 1.00 96.25 141 VAL A CA 1
ATOM 1108 C C . VAL A 1 141 ? -2.991 -7.905 4.804 1.00 96.25 141 VAL A C 1
ATOM 1110 O O . VAL A 1 141 ? -3.662 -6.928 4.472 1.00 96.25 141 VAL A O 1
ATOM 1113 N N . GLU A 1 142 ? -3.272 -8.659 5.856 1.00 96.94 142 GLU A N 1
ATOM 1114 C CA . GLU A 1 142 ? -4.318 -8.342 6.818 1.00 96.94 142 GLU A CA 1
ATOM 1115 C C . GLU A 1 142 ? -3.751 -7.367 7.844 1.00 96.94 142 GLU A C 1
ATOM 1117 O O . GLU A 1 142 ? -2.785 -7.681 8.542 1.00 96.94 142 GLU A O 1
ATOM 1122 N N . VAL A 1 143 ? -4.344 -6.182 7.925 1.00 97.25 143 VAL A N 1
ATOM 1123 C CA . VAL A 1 143 ? -3.926 -5.112 8.827 1.00 97.25 143 VAL A CA 1
ATOM 1124 C C . VAL A 1 143 ? -5.106 -4.718 9.691 1.00 97.25 143 VAL A C 1
ATOM 1126 O O . VAL A 1 143 ? -6.094 -4.186 9.198 1.00 97.25 143 VAL A O 1
ATOM 1129 N N . GLU A 1 144 ? -5.006 -4.976 10.985 1.00 97.06 144 GLU A N 1
ATOM 1130 C CA . GLU A 1 144 ? -5.939 -4.430 11.961 1.00 97.06 144 GLU A CA 1
ATOM 1131 C C . GLU A 1 144 ? -5.625 -2.951 12.165 1.00 97.06 144 GLU A C 1
ATOM 1133 O O . GLU A 1 144 ? -4.473 -2.598 12.413 1.00 97.06 144 GLU A O 1
ATOM 1138 N N . VAL A 1 145 ? -6.640 -2.102 12.064 1.00 95.56 145 VAL A N 1
ATOM 1139 C CA . VAL A 1 145 ? -6.567 -0.671 12.361 1.00 95.56 145 VAL A CA 1
ATOM 1140 C C . VAL A 1 145 ? -7.483 -0.361 13.539 1.00 95.56 145 VAL A C 1
ATOM 1142 O O . VAL A 1 145 ? -8.580 -0.910 13.649 1.00 95.56 145 VAL A O 1
ATOM 1145 N N . GLU A 1 146 ? -7.026 0.511 14.429 1.00 95.88 146 GLU A N 1
ATOM 1146 C CA . GLU A 1 146 ? -7.770 0.994 15.587 1.00 95.88 146 GLU A CA 1
ATOM 1147 C C . GLU A 1 146 ? -7.683 2.518 15.664 1.00 95.88 146 GLU A C 1
ATOM 1149 O O . GLU A 1 146 ? -6.595 3.102 15.645 1.00 95.88 146 GLU A O 1
ATOM 1154 N N . TYR A 1 147 ? -8.849 3.147 15.788 1.00 93.69 147 TYR A N 1
ATOM 1155 C CA . TYR A 1 147 ? -9.017 4.587 15.911 1.00 93.69 147 TYR A CA 1
ATOM 1156 C C . TYR A 1 147 ? -9.338 4.932 17.363 1.00 93.69 147 TYR A C 1
ATOM 1158 O O . TYR A 1 147 ? -10.187 4.299 17.992 1.00 93.69 147 TYR A O 1
ATOM 1166 N N . ARG A 1 148 ? -8.638 5.925 17.920 1.00 90.38 148 ARG A N 1
ATOM 1167 C CA . ARG A 1 148 ? -8.706 6.240 19.358 1.00 90.38 148 ARG A CA 1
ATOM 1168 C C . ARG A 1 148 ? -9.858 7.165 19.741 1.00 90.38 148 ARG A C 1
ATOM 1170 O O . ARG A 1 148 ? -10.269 7.145 20.897 1.00 90.38 148 ARG A O 1
ATOM 1177 N N . LYS A 1 149 ? -10.362 7.966 18.800 1.00 90.94 149 LYS A N 1
ATOM 1178 C CA . LYS A 1 149 ? -11.432 8.947 19.025 1.00 90.94 149 LYS A CA 1
ATOM 1179 C C . LYS A 1 149 ? -12.512 8.807 17.964 1.00 90.94 149 LYS A C 1
ATOM 1181 O O . LYS A 1 149 ? -12.192 8.634 16.788 1.00 90.94 149 LYS A O 1
ATOM 1186 N N . LYS A 1 150 ? -13.780 8.897 18.363 1.00 89.44 150 LYS A N 1
ATOM 1187 C CA . LYS A 1 150 ? -14.934 8.727 17.467 1.00 89.44 150 LYS A CA 1
ATOM 1188 C C . LYS A 1 150 ? -15.017 9.837 16.420 1.00 89.44 150 LYS A C 1
ATOM 1190 O O . LYS A 1 150 ? -15.404 9.574 15.287 1.00 89.44 150 LYS A O 1
ATOM 1195 N N . GLU A 1 151 ? -14.633 11.047 16.803 1.00 88.44 151 GLU A N 1
ATOM 1196 C CA . GLU A 1 151 ? -14.706 12.269 15.999 1.00 88.44 151 GLU A CA 1
ATOM 1197 C C . GLU A 1 151 ? -13.679 12.267 14.862 1.00 88.44 151 GLU A C 1
ATOM 1199 O O . GLU A 1 151 ? -13.922 12.836 13.806 1.00 88.44 151 GLU A O 1
ATOM 1204 N N . GLU A 1 152 ? -12.549 11.591 15.075 1.00 84.06 152 GLU A N 1
ATOM 1205 C CA . GLU A 1 152 ? -11.469 11.426 14.095 1.00 84.06 152 GLU A CA 1
ATOM 1206 C C . GLU A 1 152 ? -11.632 10.127 13.287 1.00 84.06 152 GLU A C 1
ATOM 1208 O O . GLU A 1 152 ? -10.886 9.877 12.350 1.00 84.06 152 GLU A O 1
ATOM 1213 N N . SER A 1 153 ? -12.582 9.264 13.659 1.00 87.12 153 SER A N 1
ATOM 1214 C CA . SER A 1 153 ? -12.752 7.948 13.046 1.00 87.12 153 SER A CA 1
ATOM 1215 C C . SER A 1 153 ? -13.444 8.028 11.684 1.00 87.12 153 SER A C 1
ATOM 1217 O O . SER A 1 153 ? -14.438 8.747 11.543 1.00 87.12 153 SER A O 1
ATOM 1219 N N . PRO A 1 154 ? -13.029 7.211 10.701 1.00 87.31 154 PRO A N 1
ATOM 1220 C CA . PRO A 1 154 ? -13.655 7.219 9.394 1.00 87.31 154 PRO A CA 1
ATOM 1221 C C . PRO A 1 154 ? -15.074 6.659 9.468 1.00 87.31 154 PRO A C 1
ATOM 1223 O O . PRO A 1 154 ? -15.373 5.718 10.214 1.00 87.31 154 PRO A O 1
ATOM 1226 N N . VAL A 1 155 ? -15.958 7.240 8.659 1.00 87.62 155 VAL A N 1
ATOM 1227 C CA . VAL A 1 155 ? -17.348 6.802 8.535 1.00 87.62 155 VAL A CA 1
ATOM 1228 C C . VAL A 1 155 ? -17.440 5.723 7.466 1.00 87.62 155 VAL A C 1
ATOM 1230 O O . VAL A 1 155 ? -17.168 5.968 6.296 1.00 87.62 155 VAL A O 1
ATOM 1233 N N . TYR A 1 156 ? -17.892 4.534 7.855 1.00 85.31 156 TYR A N 1
ATOM 1234 C CA . TYR A 1 156 ? -18.109 3.409 6.955 1.00 85.31 156 TYR A CA 1
ATOM 1235 C C . TYR A 1 156 ? -19.539 2.907 7.065 1.00 85.31 156 TYR A C 1
ATOM 1237 O O . TYR A 1 156 ? -20.020 2.606 8.158 1.00 85.31 156 TYR A O 1
ATOM 1245 N N . LYS A 1 157 ? -20.240 2.831 5.927 1.00 85.81 157 LYS A N 1
ATOM 1246 C CA . LYS A 1 157 ? -21.673 2.486 5.876 1.00 85.81 157 LYS A CA 1
ATOM 1247 C C . LYS A 1 157 ? -22.513 3.343 6.845 1.00 85.81 157 LYS A C 1
ATOM 1249 O O . LYS A 1 157 ? -23.402 2.844 7.526 1.00 85.81 157 LYS A O 1
ATOM 1254 N N . GLY A 1 158 ? -22.191 4.638 6.926 1.00 86.19 158 GLY A N 1
ATOM 1255 C CA . GLY A 1 158 ? -22.904 5.619 7.753 1.00 86.19 158 GLY A CA 1
ATOM 1256 C C . GLY A 1 158 ? -22.564 5.602 9.247 1.00 86.19 158 GLY A C 1
ATOM 1257 O O . GLY A 1 158 ? -23.209 6.314 10.010 1.00 86.19 158 GLY A O 1
ATOM 1258 N N . ARG A 1 159 ? -21.572 4.816 9.691 1.00 90.12 159 ARG A N 1
ATOM 1259 C CA . ARG A 1 159 ? -21.186 4.716 11.108 1.00 90.12 159 ARG A CA 1
ATOM 1260 C C . ARG A 1 159 ? -19.676 4.859 11.299 1.00 90.12 159 ARG A C 1
ATOM 1262 O O . ARG A 1 159 ? -18.903 4.323 10.510 1.00 90.12 159 ARG A O 1
ATOM 1269 N N . SER A 1 160 ? -19.260 5.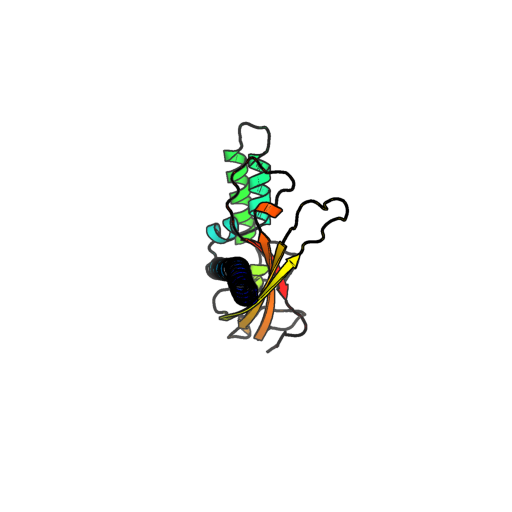548 12.361 1.00 91.44 160 SER A N 1
ATOM 1270 C CA . SER A 1 160 ? -17.843 5.714 12.717 1.00 91.44 160 SER A CA 1
ATOM 1271 C C . SER A 1 160 ? -17.219 4.386 13.151 1.00 91.44 160 SER A C 1
ATOM 1273 O O . SER A 1 160 ? -17.728 3.725 14.062 1.00 91.44 160 SER A O 1
ATOM 1275 N N . ILE A 1 161 ? -16.110 4.003 12.521 1.00 91.50 161 ILE A N 1
ATOM 1276 C CA . ILE A 1 161 ? -15.371 2.778 12.847 1.00 91.50 161 ILE A CA 1
ATOM 1277 C C . ILE A 1 161 ? -14.491 3.005 14.079 1.00 91.50 161 ILE A C 1
ATOM 1279 O O . ILE A 1 161 ? -13.742 3.967 14.135 1.00 91.50 161 ILE A O 1
ATOM 1283 N N . ARG A 1 162 ? -14.499 2.078 15.036 1.00 94.69 162 ARG A N 1
ATOM 1284 C CA . ARG A 1 162 ? -13.503 2.011 16.115 1.00 94.69 162 ARG A CA 1
ATOM 1285 C C . ARG A 1 162 ? -12.336 1.093 15.762 1.00 94.69 162 ARG A C 1
ATOM 1287 O O . ARG A 1 162 ? -11.186 1.459 15.983 1.00 94.69 162 ARG A O 1
ATOM 1294 N N . LYS A 1 163 ? -12.623 -0.094 15.220 1.00 95.31 163 LYS A N 1
ATOM 1295 C CA . LYS A 1 163 ? -11.618 -1.053 14.733 1.00 95.31 163 LYS A CA 1
ATOM 1296 C C . LYS A 1 163 ? -12.070 -1.700 13.433 1.00 95.31 163 LYS A C 1
ATOM 1298 O O . LYS A 1 163 ? -13.265 -1.906 13.243 1.00 95.31 163 LYS A O 1
ATOM 1303 N N . ALA A 1 164 ? -11.133 -2.053 12.566 1.00 94.69 164 ALA A N 1
ATOM 1304 C CA . ALA A 1 164 ? -11.418 -2.837 11.370 1.00 94.69 164 ALA A CA 1
ATOM 1305 C C . ALA A 1 164 ? -10.202 -3.658 10.948 1.00 94.69 164 ALA A C 1
ATOM 1307 O O . ALA A 1 164 ? -9.066 -3.279 11.224 1.00 94.69 164 ALA A O 1
ATOM 1308 N N . VAL A 1 165 ? -10.430 -4.741 10.207 1.00 95.62 165 VAL A N 1
ATOM 1309 C CA . VAL A 1 165 ? -9.361 -5.399 9.450 1.00 95.62 165 VAL A CA 1
ATOM 1310 C C . VAL A 1 165 ? -9.403 -4.917 8.007 1.00 95.62 165 VAL A C 1
ATOM 1312 O O . VAL A 1 165 ? -10.401 -5.061 7.306 1.00 95.62 165 VAL A O 1
ATOM 1315 N N . CYS A 1 166 ? -8.297 -4.345 7.555 1.00 94.06 166 CYS A N 1
ATOM 1316 C CA . CYS A 1 166 ? -8.065 -3.935 6.184 1.00 94.06 166 CYS A CA 1
ATOM 1317 C C . CYS A 1 166 ? -7.250 -5.000 5.450 1.00 94.06 166 CYS A C 1
ATOM 1319 O O . CYS A 1 166 ? -6.286 -5.547 5.977 1.00 94.06 166 CYS A O 1
ATOM 1321 N N . LEU A 1 167 ? -7.618 -5.266 4.205 1.00 94.19 167 LEU A N 1
ATOM 1322 C CA . LEU A 1 167 ? -6.896 -6.138 3.292 1.00 94.19 167 LEU A CA 1
ATOM 1323 C C . LEU A 1 167 ? -6.105 -5.259 2.329 1.00 94.19 167 LEU A C 1
ATOM 1325 O O . LEU A 1 167 ? -6.666 -4.696 1.385 1.00 94.19 167 LEU A O 1
ATOM 1329 N N . ILE A 1 168 ? -4.806 -5.126 2.581 1.00 94.62 168 ILE A N 1
ATOM 1330 C CA . ILE A 1 168 ? -3.884 -4.406 1.706 1.00 94.62 168 ILE A CA 1
ATOM 1331 C C . ILE A 1 168 ? -3.370 -5.374 0.650 1.00 94.62 168 ILE A C 1
ATOM 1333 O O . ILE A 1 168 ? -2.756 -6.394 0.957 1.00 94.62 168 ILE A O 1
ATOM 1337 N N . LYS A 1 169 ? -3.620 -5.054 -0.617 1.00 92.88 169 LYS A N 1
ATOM 1338 C CA . LYS A 1 169 ? -3.150 -5.838 -1.756 1.00 92.88 169 LYS A CA 1
ATOM 1339 C C . LYS A 1 169 ? -1.846 -5.247 -2.262 1.00 92.88 169 LYS A C 1
ATOM 1341 O O . LYS A 1 169 ? -1.803 -4.071 -2.622 1.00 92.88 169 LYS A O 1
ATOM 1346 N N . LEU A 1 170 ? -0.814 -6.075 -2.366 1.00 92.38 170 LEU A N 1
ATOM 1347 C CA . LEU A 1 170 ? 0.438 -5.735 -3.030 1.00 92.38 170 LEU A CA 1
ATOM 1348 C C . LEU A 1 170 ? 0.634 -6.584 -4.279 1.00 92.38 170 LEU A C 1
ATOM 1350 O O . LEU A 1 170 ? 0.253 -7.754 -4.348 1.00 92.38 170 LEU A O 1
ATOM 1354 N N . ILE A 1 171 ? 1.263 -5.974 -5.271 1.00 88.12 171 ILE A N 1
ATOM 1355 C CA . ILE A 1 171 ? 1.695 -6.620 -6.501 1.00 88.12 171 ILE A CA 1
ATOM 1356 C C . ILE A 1 171 ? 3.200 -6.455 -6.637 1.00 88.12 171 ILE A C 1
ATOM 1358 O O . ILE A 1 171 ? 3.759 -5.395 -6.367 1.00 88.12 171 ILE A O 1
ATOM 1362 N N . HIS A 1 172 ? 3.866 -7.511 -7.076 1.00 86.25 172 HIS A N 1
ATOM 1363 C CA . HIS A 1 172 ? 5.282 -7.428 -7.378 1.00 86.25 172 HIS A CA 1
ATOM 1364 C C . HIS A 1 172 ? 5.514 -6.553 -8.628 1.00 86.25 172 HIS A C 1
ATOM 1366 O O . HIS A 1 172 ? 4.835 -6.726 -9.641 1.00 86.25 172 HIS A O 1
ATOM 1372 N N . SER A 1 173 ? 6.507 -5.661 -8.612 1.00 82.38 173 SER A N 1
ATOM 1373 C CA . SER A 1 173 ? 6.842 -4.742 -9.718 1.00 82.38 173 SER A CA 1
ATOM 1374 C C . SER A 1 173 ? 6.999 -5.424 -11.090 1.00 82.38 173 SER A C 1
ATOM 1376 O O . SER A 1 173 ? 6.425 -4.970 -12.082 1.00 82.38 173 SER A O 1
ATOM 1378 N N . LYS A 1 174 ? 7.663 -6.589 -11.127 1.00 78.06 174 LYS A N 1
ATOM 1379 C CA . LYS A 1 174 ? 7.758 -7.526 -12.268 1.00 78.06 174 LYS A CA 1
ATOM 1380 C C . LYS A 1 174 ? 6.412 -7.866 -12.940 1.00 78.06 174 LYS A C 1
ATOM 1382 O O . LYS A 1 174 ? 6.389 -8.221 -14.118 1.00 78.06 174 LYS A O 1
ATOM 1387 N N . ASN A 1 175 ? 5.292 -7.760 -12.223 1.00 76.50 175 ASN A N 1
ATOM 1388 C CA . ASN A 1 175 ? 3.955 -8.120 -12.707 1.00 76.50 175 ASN A CA 1
ATOM 1389 C C . ASN A 1 175 ? 3.143 -6.922 -13.229 1.00 76.50 175 ASN A C 1
ATOM 1391 O O . ASN A 1 175 ? 2.104 -7.125 -13.859 1.00 76.50 175 ASN A O 1
ATOM 1395 N N . ILE A 1 176 ? 3.606 -5.684 -13.027 1.00 73.88 176 ILE A N 1
ATOM 1396 C CA . ILE A 1 176 ? 2.866 -4.470 -13.409 1.00 73.88 176 ILE A CA 1
ATOM 1397 C C . ILE A 1 176 ? 2.884 -4.229 -14.924 1.00 73.88 176 ILE A C 1
ATOM 1399 O O . ILE A 1 176 ? 1.914 -3.714 -15.488 1.00 73.88 176 ILE A O 1
ATOM 1403 N N . THR A 1 177 ? 3.943 -4.655 -15.618 1.00 64.50 177 THR A N 1
ATOM 1404 C CA . THR A 1 177 ? 4.043 -4.536 -17.076 1.00 64.50 177 THR A CA 1
ATOM 1405 C C . THR A 1 177 ? 4.204 -5.904 -17.744 1.00 64.50 177 THR A C 1
ATOM 1407 O O . THR A 1 177 ? 5.160 -6.646 -17.532 1.00 64.50 177 THR A O 1
ATOM 1410 N N . LYS A 1 178 ? 3.255 -6.252 -18.626 1.00 56.31 178 LYS A N 1
ATOM 1411 C CA . LYS A 1 178 ? 3.232 -7.522 -19.383 1.00 56.31 178 LYS A CA 1
ATOM 1412 C C . LYS A 1 178 ? 4.488 -7.749 -20.257 1.00 56.31 178 LYS A C 1
ATOM 1414 O O . LYS A 1 178 ? 4.744 -8.883 -20.654 1.00 56.31 178 LYS A O 1
ATOM 1419 N N . ALA A 1 179 ? 5.307 -6.726 -20.518 1.00 43.72 179 ALA A N 1
ATOM 1420 C CA . ALA A 1 179 ? 6.279 -6.730 -21.618 1.00 43.72 179 ALA A CA 1
ATOM 1421 C C . ALA A 1 179 ? 7.708 -6.258 -21.281 1.00 43.72 179 ALA A C 1
ATOM 1423 O O . ALA A 1 179 ? 8.538 -6.196 -22.182 1.00 43.72 179 ALA A O 1
ATOM 1424 N N . VAL A 1 180 ? 8.031 -5.911 -20.035 1.00 46.69 180 VAL A N 1
ATOM 1425 C CA . VAL A 1 180 ? 9.298 -5.216 -19.758 1.00 46.69 180 VAL A CA 1
ATOM 1426 C C . VAL A 1 180 ? 10.339 -6.196 -19.222 1.00 46.69 180 VAL A C 1
ATOM 1428 O O . VAL A 1 180 ? 10.470 -6.396 -18.023 1.00 46.69 180 VAL A O 1
ATOM 1431 N N . ARG A 1 181 ? 11.064 -6.843 -20.140 1.00 47.19 181 ARG A N 1
ATOM 1432 C CA . ARG A 1 181 ? 12.338 -7.522 -19.832 1.00 47.19 181 ARG A CA 1
ATOM 1433 C C . ARG A 1 181 ? 13.550 -6.579 -19.929 1.00 47.19 181 ARG A C 1
ATOM 1435 O O . ARG A 1 181 ? 14.628 -6.969 -19.509 1.00 47.19 181 ARG A O 1
ATOM 1442 N N . TYR A 1 182 ? 13.372 -5.371 -20.477 1.00 45.16 182 TYR A N 1
ATOM 1443 C CA . TYR A 1 182 ? 14.474 -4.506 -20.933 1.00 45.16 182 TYR A CA 1
ATOM 1444 C C . TYR A 1 182 ? 14.654 -3.196 -20.156 1.00 45.16 182 TYR A C 1
ATOM 1446 O O . TYR A 1 182 ? 15.589 -2.458 -20.437 1.00 45.16 182 TYR A O 1
ATOM 1454 N N . ILE A 1 183 ? 13.785 -2.889 -19.193 1.00 50.91 183 ILE A N 1
ATOM 1455 C CA . ILE A 1 183 ? 13.985 -1.759 -18.276 1.00 50.91 183 ILE A CA 1
ATOM 1456 C C . ILE A 1 183 ? 14.248 -2.381 -16.912 1.00 50.91 183 ILE A C 1
ATOM 1458 O O . ILE A 1 183 ? 13.492 -3.264 -16.500 1.00 50.91 183 ILE A O 1
ATOM 1462 N N . ALA A 1 184 ? 15.315 -1.955 -16.239 1.00 52.28 184 ALA A N 1
ATOM 1463 C CA . ALA A 1 184 ? 15.542 -2.300 -14.844 1.00 52.28 184 ALA A CA 1
ATOM 1464 C C . ALA A 1 184 ? 14.359 -1.754 -14.032 1.00 52.28 184 ALA A C 1
ATOM 1466 O O . ALA A 1 184 ? 14.245 -0.555 -13.794 1.00 52.28 184 ALA A O 1
ATOM 1467 N N . ILE A 1 185 ? 13.411 -2.627 -13.704 1.00 59.56 185 ILE A N 1
ATOM 1468 C CA . ILE A 1 185 ? 12.348 -2.319 -12.757 1.00 59.56 185 ILE A CA 1
ATOM 1469 C C . ILE A 1 185 ? 12.877 -2.779 -11.406 1.00 59.56 185 ILE A C 1
ATOM 1471 O O . ILE A 1 185 ? 13.206 -3.957 -11.270 1.00 59.56 185 ILE A O 1
ATOM 1475 N N . ASP A 1 186 ? 12.947 -1.866 -10.435 1.00 66.31 186 ASP A N 1
ATOM 1476 C CA . ASP A 1 186 ? 13.302 -2.198 -9.053 1.00 66.31 186 ASP A CA 1
ATOM 1477 C C . ASP A 1 186 ? 12.539 -3.441 -8.589 1.00 66.31 186 ASP A C 1
ATOM 1479 O O . ASP A 1 186 ? 11.318 -3.540 -8.769 1.00 66.31 186 ASP A O 1
ATOM 1483 N N . ASP A 1 187 ? 13.250 -4.393 -7.993 1.00 76.31 187 ASP A N 1
ATOM 1484 C CA . ASP A 1 187 ? 12.680 -5.641 -7.496 1.00 76.31 187 ASP A CA 1
ATOM 1485 C C . ASP A 1 187 ? 11.954 -5.389 -6.165 1.00 76.31 187 ASP A C 1
ATOM 1487 O O . ASP A 1 187 ? 12.518 -5.570 -5.090 1.00 76.31 187 ASP A O 1
ATOM 1491 N N . LYS A 1 188 ? 10.723 -4.867 -6.234 1.00 85.31 188 LYS A N 1
ATOM 1492 C CA . LYS A 1 188 ? 9.959 -4.437 -5.056 1.00 85.31 188 LYS A CA 1
ATOM 1493 C C . LYS A 1 188 ? 8.476 -4.785 -5.127 1.00 85.31 188 LYS A C 1
ATOM 1495 O O . LYS A 1 188 ? 7.890 -4.932 -6.205 1.00 85.31 188 LYS A O 1
ATOM 1500 N N . TRP A 1 189 ? 7.869 -4.889 -3.950 1.00 90.88 189 TRP A N 1
ATOM 1501 C CA . TRP A 1 189 ? 6.422 -4.971 -3.773 1.00 90.88 189 TRP A CA 1
ATOM 1502 C C . TRP A 1 189 ? 5.811 -3.575 -3.856 1.00 90.88 189 TRP A C 1
ATOM 1504 O O . TRP A 1 189 ? 6.420 -2.599 -3.429 1.00 90.88 189 TRP A O 1
ATOM 1514 N N . LEU A 1 190 ? 4.622 -3.477 -4.442 1.00 91.62 190 LEU A N 1
ATOM 1515 C CA . LEU A 1 190 ? 3.953 -2.207 -4.701 1.00 91.62 190 LEU A CA 1
ATOM 1516 C C . LEU A 1 190 ? 2.495 -2.286 -4.267 1.00 91.62 190 LEU A C 1
ATOM 1518 O O . LEU A 1 190 ? 1.811 -3.273 -4.546 1.00 91.62 190 LEU A O 1
ATOM 1522 N N . PHE A 1 191 ? 2.021 -1.248 -3.590 1.00 93.44 191 PHE A N 1
ATOM 1523 C CA . PHE A 1 191 ? 0.646 -1.118 -3.137 1.00 93.44 191 PHE A CA 1
ATOM 1524 C C . PHE A 1 191 ? -0.300 -1.050 -4.336 1.00 93.44 191 PHE A C 1
ATOM 1526 O O . PHE A 1 191 ? -0.145 -0.214 -5.223 1.00 93.44 191 PHE A O 1
ATOM 1533 N N . LYS A 1 192 ? -1.290 -1.940 -4.371 1.00 90.06 192 LYS A N 1
ATOM 1534 C CA . LYS A 1 192 ? -2.298 -2.017 -5.435 1.00 90.06 192 LYS A CA 1
ATOM 1535 C C . LYS A 1 192 ? -3.659 -1.498 -4.980 1.00 90.06 192 LYS A C 1
ATOM 1537 O O . LYS A 1 192 ? -4.446 -1.070 -5.818 1.00 90.06 192 LYS A O 1
ATOM 1542 N N . GLY A 1 193 ? -3.955 -1.583 -3.688 1.00 90.25 193 GLY A N 1
ATOM 1543 C CA . GLY A 1 193 ? -5.216 -1.117 -3.132 1.00 90.25 193 GLY A CA 1
ATOM 1544 C C . GLY A 1 193 ? -5.476 -1.652 -1.732 1.00 90.25 193 GLY A C 1
ATOM 1545 O O . GLY A 1 193 ? -4.778 -2.542 -1.243 1.00 90.25 193 GLY A O 1
ATOM 1546 N N . ILE A 1 194 ? -6.526 -1.122 -1.119 1.00 91.06 194 ILE A N 1
ATOM 1547 C CA . ILE A 1 194 ? -6.986 -1.467 0.223 1.00 91.06 194 ILE A CA 1
ATOM 1548 C C . ILE A 1 194 ? -8.495 -1.707 0.199 1.00 91.06 194 ILE A C 1
ATOM 1550 O O . ILE A 1 194 ? -9.234 -1.026 -0.510 1.00 91.06 194 ILE A O 1
ATOM 1554 N N . THR A 1 195 ? -8.961 -2.685 0.967 1.00 90.50 195 THR A N 1
ATOM 1555 C CA . THR A 1 195 ? -10.393 -2.932 1.181 1.00 90.50 195 THR A CA 1
ATOM 1556 C C . THR A 1 195 ? -10.648 -3.283 2.636 1.00 90.50 195 THR A C 1
ATOM 1558 O O . THR A 1 195 ? -9.881 -4.049 3.209 1.00 90.50 195 THR A O 1
ATOM 1561 N N . VAL A 1 196 ? -11.732 -2.788 3.228 1.00 90.06 196 VAL A N 1
ATOM 1562 C CA . VAL A 1 196 ? -12.141 -3.176 4.586 1.00 90.06 196 VAL A CA 1
ATOM 1563 C C . VAL A 1 196 ? -12.843 -4.535 4.549 1.00 90.06 196 VAL A C 1
ATOM 1565 O O . VAL A 1 196 ? -13.693 -4.780 3.692 1.00 90.06 196 VAL A O 1
ATOM 1568 N N . ARG A 1 197 ? -12.478 -5.432 5.470 1.00 92.06 197 ARG A N 1
ATOM 1569 C CA . ARG A 1 197 ? -13.130 -6.727 5.668 1.00 92.06 197 ARG A CA 1
ATOM 1570 C C . ARG A 1 197 ? -14.371 -6.520 6.532 1.00 92.06 197 ARG A C 1
ATOM 1572 O O . ARG A 1 197 ? -14.276 -6.331 7.739 1.00 92.06 197 ARG A O 1
ATOM 1579 N N . ASP A 1 198 ? -15.533 -6.546 5.884 1.00 88.00 198 ASP A N 1
ATOM 1580 C CA . ASP A 1 198 ? -16.832 -6.213 6.486 1.00 88.00 198 ASP A CA 1
ATOM 1581 C C . ASP A 1 198 ? -17.150 -6.963 7.786 1.00 88.00 198 ASP A C 1
ATOM 1583 O O . ASP A 1 198 ? -17.747 -6.385 8.690 1.00 88.00 198 ASP A O 1
ATOM 1587 N N . ALA A 1 199 ? -16.754 -8.234 7.878 1.00 90.38 199 ALA A N 1
ATOM 1588 C CA . ALA A 1 199 ? -17.041 -9.091 9.027 1.00 90.38 199 ALA A CA 1
ATOM 1589 C C . ALA A 1 199 ? -16.304 -8.673 10.315 1.00 90.38 199 ALA A C 1
ATOM 1591 O O . ALA A 1 199 ? -16.690 -9.101 11.398 1.00 90.38 199 ALA A O 1
ATOM 1592 N N . ASP A 1 200 ? -15.275 -7.831 10.207 1.00 92.81 200 ASP A N 1
ATOM 1593 C CA . ASP A 1 200 ? -14.365 -7.488 11.306 1.00 92.81 200 ASP A CA 1
ATOM 1594 C C . ASP A 1 200 ? -14.428 -6.003 11.671 1.00 92.81 200 ASP A C 1
ATOM 1596 O O . ASP A 1 200 ? -13.520 -5.467 12.307 1.00 92.81 200 ASP A O 1
ATOM 1600 N N . VAL A 1 201 ? -15.485 -5.312 11.239 1.00 92.75 201 VAL A N 1
ATOM 1601 C CA . VAL A 1 201 ? -15.701 -3.907 11.576 1.00 92.75 201 VAL A CA 1
ATOM 1602 C C . VAL A 1 201 ? -16.381 -3.801 12.936 1.00 92.75 201 VAL A C 1
ATOM 1604 O O . VAL A 1 201 ? -17.497 -4.274 13.139 1.00 92.75 201 VAL A O 1
ATOM 1607 N N . VAL A 1 202 ? -15.724 -3.105 13.858 1.00 94.88 202 VAL A N 1
ATOM 1608 C CA . VAL A 1 202 ? -16.269 -2.715 15.157 1.00 94.88 202 VAL A CA 1
ATOM 1609 C C . VAL A 1 202 ? -16.555 -1.222 15.120 1.00 94.88 202 VAL A C 1
ATOM 1611 O O . VAL A 1 202 ? -15.646 -0.419 14.913 1.00 94.88 202 VAL A O 1
ATOM 1614 N N . TYR A 1 203 ? -17.812 -0.844 15.333 1.00 94.44 203 TYR A N 1
ATOM 1615 C CA . TYR A 1 203 ? -18.247 0.553 15.398 1.00 94.44 203 TYR A CA 1
ATOM 1616 C C . TYR A 1 203 ? -18.140 1.115 16.823 1.00 94.44 203 TYR A C 1
ATOM 1618 O O . TYR A 1 203 ? -18.084 0.354 17.791 1.00 94.44 203 TYR A O 1
ATOM 1626 N N . TRP A 1 204 ? -18.114 2.445 16.933 1.00 91.62 204 TRP A N 1
ATOM 1627 C CA . TRP A 1 204 ? -18.313 3.155 18.202 1.00 91.62 204 TRP A CA 1
ATOM 1628 C C . TRP A 1 204 ? -19.758 3.089 18.701 1.00 91.62 204 TRP A C 1
ATOM 1630 O O . TRP A 1 204 ? -20.685 2.987 17.856 1.00 91.62 204 TRP A O 1
#

Foldseek 3Di:
DVVVVVVVVVVVVVVVVVVVVVVVVVVVVVQVQVVVLVVQCLVCLQVVVLVSVLLQALVNLLQLVVLVVDDDDCSVVSNVVSSVVLNVLSVPDDLAQDQPGVPNVNVVRYHQKDKDWDDKDWDFDPDDPVPVPDRWIKIWIWMKIAHDDQVSAHADPNFGFGIWIKTWIKGFQVPSDPDDPDDPGPGHIHTHGMDTDVVGTDTD